Protein AF-A0A8J6E6X4-F1 (afdb_monomer)

Solvent-accessible surface area (backbone atoms only — not comparable to full-atom values): 11920 Å² total; per-residue (Å²): 136,85,94,72,90,89,77,86,76,96,78,85,83,86,85,78,83,81,78,80,66,61,72,64,56,54,56,57,48,60,69,52,58,79,74,66,80,78,88,64,62,72,67,55,53,54,50,50,54,49,52,54,49,51,52,52,49,52,51,52,49,51,38,58,76,68,47,60,61,40,44,66,55,46,42,28,43,69,36,62,88,43,68,92,69,44,41,66,65,59,55,53,55,53,49,50,52,50,53,51,50,50,53,49,48,59,50,48,61,71,73,37,97,46,49,95,90,44,89,59,76,89,68,83,87,72,86,74,87,50,69,67,74,52,53,49,58,50,56,52,46,54,53,34,61,77,64,23,45,54,74,69,39,43,60,62,36,58,78,44,94,49,68,68,41,54,55,52,48,53,52,52,52,50,50,55,51,48,51,55,50,51,53,52,49,53,55,51,52,58,53,60,75,73,106

Foldseek 3Di:
DDPDPPDDDDDDDDDDDDDDDPPVVVVVCVVCVVVDDDDDPPVVVVVVCVVVVVVLVVLLVLCVVLVLLDLVLLLLCLPVVCVPSRDCSVVCSVVVVVVVCVVCVVCCVVVDPADPSDGHDPDDPDPDDDVCVVVVCVVVVVVCNVVSDDPSSLVSCVVPPDPVSVVVVVVVVVVVVVVVVVVVVVVVVVVVVVD

Mean predicted aligned error: 14.53 Å

Secondary structure (DSSP, 8-state):
----SSSS-------------HHHHHHHHHHHTTS------HHHHHHHHHHHHHHHHHHHHHHHHTTTT-HHHHHHHH-TT-TTT--THHHHHHHHHHHHHHHHHHHHHHH-SS-SSSSS----------THHHHHHHHHHHHHHHHT--HHHHHHGGGS--HHHHHHHHHHHHHHHHHHHHHHHHHHHHHHHT-

Organism: NCBI:txid201153

Structure (mmCIF, N/CA/C/O backbone):
data_AF-A0A8J6E6X4-F1
#
_entry.id   AF-A0A8J6E6X4-F1
#
loop_
_atom_site.group_PDB
_atom_site.id
_atom_site.type_symbol
_atom_site.label_atom_id
_atom_site.label_alt_id
_atom_site.label_comp_id
_atom_site.label_asym_id
_atom_site.label_entity_id
_atom_site.label_seq_id
_atom_site.pdbx_PDB_ins_code
_atom_site.Cartn_x
_atom_site.Cartn_y
_atom_site.Cartn_z
_atom_site.occupancy
_atom_site.B_iso_or_equiv
_atom_site.auth_seq_id
_atom_site.auth_comp_id
_atom_site.auth_asym_id
_atom_site.auth_atom_id
_atom_site.pdbx_PDB_model_num
ATOM 1 N N . MET A 1 1 ? -58.763 -31.457 56.803 1.00 41.38 1 MET A N 1
ATOM 2 C CA . MET A 1 1 ? -57.350 -31.783 56.544 1.00 41.38 1 MET A CA 1
ATOM 3 C C . MET A 1 1 ? -56.611 -30.509 56.154 1.00 41.38 1 MET A C 1
ATOM 5 O O . MET A 1 1 ? -56.981 -29.882 55.178 1.00 41.38 1 MET A O 1
ATOM 9 N N . LEU A 1 2 ? -55.645 -30.125 56.996 1.00 39.00 2 LEU A N 1
ATOM 10 C CA . LEU A 1 2 ? -54.424 -29.358 56.697 1.00 39.00 2 LEU A CA 1
ATOM 11 C C . LEU A 1 2 ? -54.535 -27.952 56.078 1.00 39.00 2 LEU A C 1
ATOM 13 O O . LEU A 1 2 ? -54.249 -27.692 54.915 1.00 39.00 2 LEU A O 1
ATOM 17 N N . LYS A 1 3 ? -54.830 -27.022 56.987 1.00 35.12 3 LYS A N 1
ATOM 18 C CA . LYS A 1 3 ? -54.401 -25.622 57.009 1.00 35.12 3 LYS A CA 1
ATOM 19 C C . LYS A 1 3 ? -52.921 -25.578 57.441 1.00 35.12 3 LYS A C 1
ATOM 21 O O . LYS A 1 3 ? -52.676 -25.542 58.643 1.00 35.12 3 LYS A O 1
ATOM 26 N N . THR A 1 4 ? -51.948 -25.614 56.514 1.00 41.72 4 THR A N 1
ATOM 27 C CA . THR A 1 4 ? -50.514 -25.618 56.918 1.00 41.72 4 THR A CA 1
ATOM 28 C C . THR A 1 4 ? -49.458 -25.019 55.971 1.00 41.72 4 THR A C 1
ATOM 30 O O . THR A 1 4 ? -48.312 -24.934 56.387 1.00 41.72 4 THR A O 1
ATOM 33 N N . GLU A 1 5 ? -49.771 -24.497 54.781 1.00 44.88 5 GLU A N 1
ATOM 34 C CA . GLU A 1 5 ? -48.722 -23.984 53.855 1.00 44.88 5 GLU A CA 1
ATOM 35 C C . GLU A 1 5 ? -48.572 -22.441 53.842 1.00 44.88 5 GLU A C 1
ATOM 37 O O . GLU A 1 5 ? -47.868 -21.874 53.016 1.00 44.88 5 GLU A O 1
ATOM 42 N N . VAL A 1 6 ? -49.207 -21.721 54.781 1.00 42.19 6 VAL A N 1
ATOM 43 C CA . VAL A 1 6 ? -49.161 -20.237 54.855 1.00 42.19 6 VAL A CA 1
ATOM 44 C C . VAL A 1 6 ? -48.096 -19.700 55.831 1.00 42.19 6 VAL A C 1
ATOM 46 O O . VAL A 1 6 ? -47.966 -18.487 55.993 1.00 42.19 6 VAL A O 1
ATOM 49 N N . ARG A 1 7 ? -47.287 -20.527 56.513 1.00 33.88 7 ARG A N 1
ATOM 50 C CA . ARG A 1 7 ? -46.391 -19.966 57.546 1.00 33.88 7 ARG A CA 1
ATOM 51 C C . ARG A 1 7 ? -45.149 -20.777 57.899 1.00 33.88 7 ARG A C 1
ATOM 53 O O . ARG A 1 7 ? -45.073 -21.226 59.031 1.00 33.88 7 ARG A O 1
ATOM 60 N N . GLN A 1 8 ? -44.137 -20.831 57.028 1.00 31.39 8 GLN A N 1
ATOM 61 C CA . GLN A 1 8 ? -42.722 -20.835 57.449 1.00 31.39 8 GLN A CA 1
ATOM 62 C C . GLN A 1 8 ? -41.798 -20.368 56.295 1.00 31.39 8 GLN A C 1
ATOM 64 O O . GLN A 1 8 ? -41.715 -21.023 55.266 1.00 31.39 8 GLN A O 1
ATOM 69 N N . ARG A 1 9 ? -41.054 -19.272 56.536 1.00 34.53 9 ARG A N 1
ATOM 70 C CA . ARG A 1 9 ? -39.897 -18.726 55.777 1.00 34.53 9 ARG A CA 1
ATOM 71 C C . ARG A 1 9 ? -40.190 -17.979 54.463 1.00 34.53 9 ARG A C 1
ATOM 73 O O . ARG A 1 9 ? -39.848 -18.423 53.383 1.00 34.53 9 ARG A O 1
ATOM 80 N N . LYS A 1 10 ? -40.833 -16.811 54.466 1.00 33.72 10 LYS A N 1
ATOM 81 C CA . LYS A 1 10 ? -40.242 -15.483 54.765 1.00 33.72 10 LYS A CA 1
ATOM 82 C C . LYS A 1 10 ? -38.853 -15.481 55.437 1.00 33.72 10 LYS A C 1
ATOM 84 O O . LYS A 1 10 ? -38.816 -15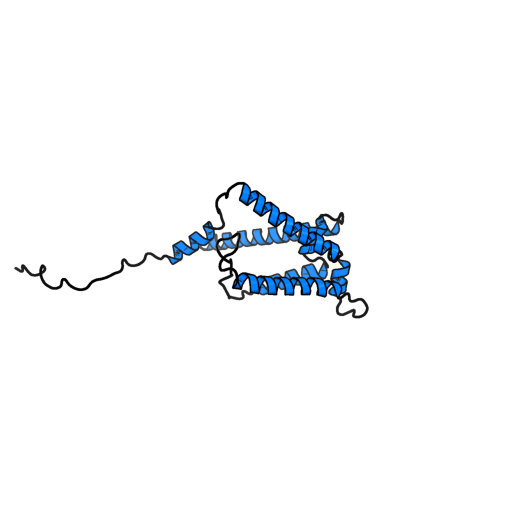.403 56.655 1.00 33.72 10 LYS A O 1
ATOM 89 N N . THR A 1 11 ? -37.772 -15.530 54.645 1.00 36.06 11 THR A N 1
ATOM 90 C CA . THR A 1 11 ? -36.526 -14.714 54.738 1.00 36.06 11 THR A CA 1
ATOM 91 C C . THR A 1 11 ? -35.452 -15.252 53.775 1.00 36.06 11 THR A C 1
ATOM 93 O O . THR A 1 11 ? -35.252 -16.455 53.712 1.00 36.06 11 THR A O 1
ATOM 96 N N . GLN A 1 12 ? -34.734 -14.336 53.108 1.00 30.75 12 GLN A N 1
ATOM 97 C CA . GLN A 1 12 ? -33.652 -14.506 52.107 1.00 30.75 12 GLN A CA 1
ATOM 98 C C . GLN A 1 12 ? -34.142 -14.538 50.642 1.00 30.75 12 GLN A C 1
ATOM 100 O O . GLN A 1 12 ? -34.509 -15.576 50.120 1.00 30.75 12 GLN A O 1
ATOM 105 N N . SER A 1 13 ? -34.445 -13.403 50.002 1.00 31.03 13 SER A N 1
ATOM 106 C CA . SER A 1 13 ? -33.554 -12.338 49.500 1.00 31.03 13 SER A CA 1
ATOM 107 C C . SER A 1 13 ? -32.814 -12.695 48.201 1.00 31.03 13 SER A C 1
ATOM 109 O O . SER A 1 13 ? -31.992 -13.601 48.199 1.00 31.03 13 SER A O 1
ATOM 111 N N . VAL A 1 14 ? -33.002 -11.829 47.197 1.00 32.81 14 VAL A N 1
ATOM 112 C CA . VAL A 1 14 ? -32.103 -11.560 46.057 1.00 32.81 14 VAL A CA 1
ATOM 113 C C . VAL A 1 14 ? -32.175 -12.524 44.862 1.00 32.81 14 VAL A C 1
ATOM 115 O O . VAL A 1 14 ? -31.723 -13.656 44.927 1.00 32.81 14 VAL A O 1
ATOM 118 N N . GLY A 1 15 ? -32.600 -11.970 43.720 1.00 28.75 15 GLY A N 1
ATOM 119 C CA . GLY A 1 15 ? -31.819 -12.097 42.487 1.00 28.75 15 GLY A CA 1
ATOM 120 C C . GLY A 1 15 ? -32.283 -13.096 41.427 1.00 28.75 15 GLY A C 1
ATOM 121 O O . GLY A 1 15 ? -32.526 -14.263 41.691 1.00 28.75 15 GLY A O 1
ATOM 122 N N . GLU A 1 16 ? -32.252 -12.600 40.189 1.00 34.16 16 GLU A N 1
ATOM 123 C CA . GLU A 1 16 ? -31.962 -13.348 38.958 1.00 34.16 16 GLU A CA 1
ATOM 124 C C . GLU A 1 16 ? -33.109 -14.034 38.198 1.00 34.16 16 GLU A C 1
ATOM 126 O O . GLU A 1 16 ? -33.281 -15.251 38.146 1.00 34.16 16 GLU A O 1
ATOM 131 N N . THR A 1 17 ? -33.810 -13.202 37.422 1.00 39.28 17 THR A N 1
ATOM 132 C CA . THR A 1 17 ? -34.327 -13.580 36.106 1.00 39.28 17 THR A CA 1
ATOM 133 C C . THR A 1 17 ? -33.192 -14.136 35.233 1.00 39.28 17 THR A C 1
ATOM 135 O O . THR A 1 17 ? -32.265 -13.435 34.832 1.00 39.28 17 THR A O 1
ATOM 138 N N . LYS A 1 18 ? -33.276 -15.436 34.942 1.00 30.09 18 LYS A N 1
ATOM 139 C CA . LYS A 1 18 ? -32.357 -16.205 34.092 1.00 30.09 18 LYS A CA 1
ATOM 140 C C . LYS A 1 18 ? -32.162 -15.519 32.720 1.00 30.09 18 LYS A C 1
ATOM 142 O O . LYS A 1 18 ? -33.154 -15.240 32.043 1.00 30.09 18 LYS A O 1
ATOM 147 N N . PRO A 1 19 ? -30.919 -15.243 32.284 1.00 35.31 19 PRO A N 1
ATOM 148 C CA . PRO A 1 19 ? -30.653 -14.322 31.184 1.00 35.31 19 PRO A CA 1
ATOM 149 C C . PRO A 1 19 ? -30.937 -14.958 29.820 1.00 35.31 19 PRO A C 1
ATOM 151 O O . PRO A 1 19 ? -30.306 -15.937 29.415 1.00 35.31 19 PRO A O 1
ATOM 154 N N . LEU A 1 20 ? -31.854 -14.350 29.067 1.00 44.28 20 LEU A N 1
ATOM 155 C CA . LEU A 1 20 ? -31.976 -14.549 27.626 1.00 44.28 20 LEU A CA 1
ATOM 156 C C . LEU A 1 20 ? -30.668 -14.104 26.948 1.00 44.28 20 LEU A C 1
ATOM 158 O O . LEU A 1 20 ? -30.340 -12.925 26.863 1.00 44.28 20 LEU A O 1
ATOM 162 N N . ASN A 1 21 ? -29.909 -15.112 26.530 1.00 43.34 21 ASN A N 1
ATOM 163 C CA . ASN A 1 21 ? -28.761 -15.152 25.625 1.00 43.34 21 ASN A CA 1
ATOM 164 C C . ASN A 1 21 ? -28.389 -13.840 24.882 1.00 43.34 21 ASN A C 1
ATOM 166 O O . ASN A 1 21 ? -28.645 -13.669 23.688 1.00 43.34 21 ASN A O 1
ATOM 170 N N . GLN A 1 22 ? -27.671 -12.953 25.576 1.00 47.66 22 GLN A N 1
ATOM 171 C CA . GLN A 1 22 ? -27.088 -11.715 25.036 1.00 47.66 22 GLN A CA 1
ATOM 172 C C . GLN A 1 22 ? -26.049 -11.938 23.916 1.00 47.66 22 GLN A C 1
ATOM 174 O O . GLN A 1 22 ? -25.791 -11.025 23.130 1.00 47.66 22 GLN A O 1
ATOM 179 N N . LYS A 1 23 ? -25.453 -13.137 23.800 1.00 39.53 23 LYS A N 1
ATOM 180 C CA . LYS A 1 23 ? -24.378 -13.410 22.822 1.00 39.53 23 LYS A CA 1
ATOM 181 C C . LYS A 1 23 ? -24.865 -13.425 21.370 1.00 39.53 23 LYS A C 1
ATOM 183 O O . LYS A 1 23 ? -24.086 -13.122 20.468 1.00 39.53 23 LYS A O 1
ATOM 188 N N . ASN A 1 24 ? -26.139 -13.742 21.139 1.00 40.31 24 ASN A N 1
ATOM 189 C CA . ASN A 1 24 ? -26.719 -13.747 19.793 1.00 40.31 24 ASN A CA 1
ATOM 190 C C . ASN A 1 24 ? -27.207 -12.352 19.369 1.00 40.31 24 ASN A C 1
ATOM 192 O O . ASN A 1 24 ? -27.092 -11.994 18.198 1.00 40.31 24 ASN A O 1
ATOM 196 N N . ALA A 1 25 ? -27.651 -11.526 20.322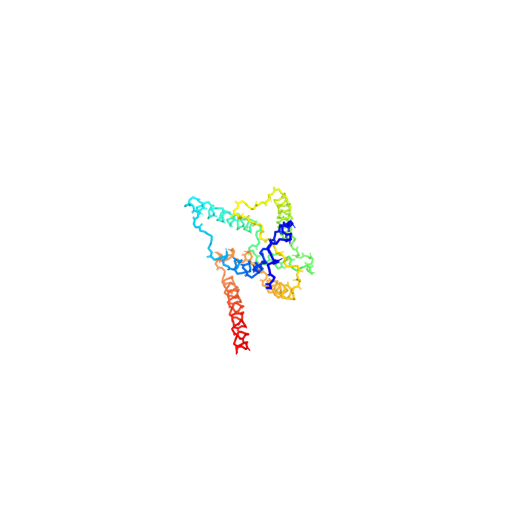 1.00 41.91 25 ALA A N 1
ATOM 197 C CA . ALA A 1 25 ? -27.985 -10.126 20.065 1.00 41.91 25 ALA A CA 1
ATOM 198 C C . ALA A 1 25 ? -26.734 -9.292 19.725 1.00 41.91 25 ALA A C 1
ATOM 200 O O . ALA A 1 25 ? -26.771 -8.467 18.814 1.00 41.91 25 ALA A O 1
ATOM 201 N N . SER A 1 26 ? -25.596 -9.545 20.388 1.00 43.59 26 SER A N 1
ATOM 202 C CA . SER A 1 26 ? -24.366 -8.775 20.147 1.00 43.59 26 SER A CA 1
ATOM 203 C C . SER A 1 26 ? -23.722 -9.060 18.784 1.00 43.59 26 SER A C 1
ATOM 205 O O . SER A 1 26 ? -23.128 -8.160 18.193 1.00 43.59 26 SER A O 1
ATOM 207 N N . LYS A 1 27 ? -23.842 -10.287 18.255 1.00 39.00 27 LYS A N 1
ATOM 208 C CA . LYS A 1 27 ? -23.306 -10.642 16.928 1.00 39.00 27 LYS A CA 1
ATOM 209 C C . LYS A 1 27 ? -24.107 -10.019 15.784 1.00 39.00 27 LYS A C 1
ATOM 211 O O . LYS A 1 27 ? -23.503 -9.495 14.852 1.00 39.00 27 LYS A O 1
ATOM 216 N N . ASN A 1 28 ? -25.436 -9.995 15.885 1.00 42.03 28 ASN A N 1
ATOM 217 C CA . ASN A 1 28 ? -26.281 -9.370 14.862 1.00 42.03 28 ASN A CA 1
ATOM 218 C C . ASN A 1 28 ? -26.250 -7.833 14.942 1.00 42.03 28 ASN A C 1
ATOM 220 O O . ASN A 1 28 ? -26.320 -7.171 13.911 1.00 42.03 28 ASN A O 1
ATOM 224 N N . ALA A 1 29 ? -26.039 -7.260 16.134 1.00 41.53 29 ALA A N 1
ATOM 225 C CA . ALA A 1 29 ? -25.810 -5.823 16.295 1.00 41.53 29 ALA A CA 1
ATOM 226 C C . ALA A 1 29 ? -24.489 -5.352 15.658 1.00 41.53 29 ALA A C 1
ATOM 228 O O . ALA A 1 29 ? -24.442 -4.257 15.108 1.00 41.53 29 ALA A O 1
ATOM 229 N N . SER A 1 30 ? -23.427 -6.170 15.679 1.00 38.09 30 SER A N 1
ATOM 230 C CA . SER A 1 30 ? -22.127 -5.777 15.110 1.00 38.09 30 SER A CA 1
ATOM 231 C C . SER A 1 30 ? -22.098 -5.804 13.576 1.00 38.09 30 SER A C 1
ATOM 233 O O . SER A 1 30 ? -21.345 -5.038 12.990 1.00 38.09 30 SER A O 1
ATOM 235 N N . SER A 1 31 ? -22.924 -6.640 12.931 1.00 34.91 31 SER A N 1
ATOM 236 C CA . SER A 1 31 ? -23.067 -6.676 11.463 1.00 34.91 31 SER A CA 1
ATOM 237 C C . SER A 1 31 ? -24.053 -5.633 10.921 1.00 34.91 31 SER A C 1
ATOM 239 O O . SER A 1 31 ? -23.991 -5.306 9.741 1.00 34.91 31 SER A O 1
ATOM 241 N N . ALA A 1 32 ? -24.959 -5.115 11.756 1.00 37.34 32 ALA A N 1
ATOM 242 C CA . ALA A 1 32 ? -25.885 -4.039 11.392 1.00 37.34 32 ALA A CA 1
ATOM 243 C C . ALA A 1 32 ? -25.342 -2.635 11.733 1.00 37.34 32 ALA A C 1
ATOM 245 O O . ALA A 1 32 ? -25.776 -1.650 11.143 1.00 37.34 32 ALA A O 1
ATOM 246 N N . ALA A 1 33 ? -24.371 -2.529 12.650 1.00 39.19 33 ALA A N 1
ATOM 247 C CA . ALA A 1 33 ? -23.747 -1.259 13.038 1.00 39.19 33 ALA A CA 1
ATOM 248 C C . ALA A 1 33 ? -22.739 -0.702 12.009 1.00 39.19 33 ALA A C 1
ATOM 250 O O . ALA A 1 33 ? -22.348 0.456 12.132 1.00 39.19 33 ALA A O 1
ATOM 251 N N . ASP A 1 34 ? -22.351 -1.493 11.002 1.00 38.75 34 ASP A N 1
ATOM 252 C CA . ASP A 1 34 ? -21.534 -1.052 9.854 1.00 38.75 34 ASP A CA 1
ATOM 253 C C . ASP A 1 34 ? -22.397 -0.478 8.706 1.00 38.75 34 ASP A C 1
ATOM 255 O O . ASP A 1 34 ? -21.886 0.067 7.735 1.00 38.75 34 ASP A O 1
ATOM 259 N N . ALA A 1 35 ? -23.731 -0.575 8.812 1.00 44.56 35 ALA A N 1
ATOM 260 C CA . ALA A 1 35 ? -24.651 -0.203 7.736 1.00 44.56 35 ALA A CA 1
ATOM 261 C C . ALA A 1 35 ? -25.303 1.182 7.879 1.00 44.56 35 ALA A C 1
ATOM 263 O O . ALA A 1 35 ? -25.946 1.618 6.932 1.00 44.56 35 ALA A O 1
ATOM 264 N N . GLN A 1 36 ? -25.175 1.887 9.009 1.00 50.50 36 GLN A N 1
ATOM 265 C CA . GLN A 1 36 ? -25.658 3.270 9.129 1.00 50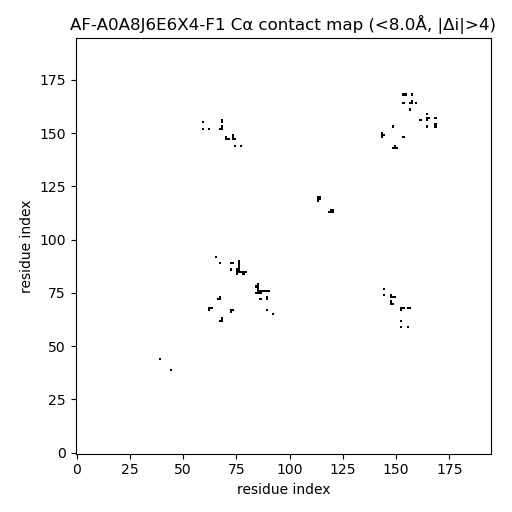.50 36 GLN A CA 1
ATOM 266 C C . GLN A 1 36 ? -25.176 3.902 10.443 1.00 50.50 36 GLN A C 1
ATOM 268 O O . GLN A 1 36 ? -25.741 3.621 11.501 1.00 50.50 36 GLN A O 1
ATOM 273 N N . LYS A 1 37 ? -24.202 4.823 10.408 1.00 35.97 37 LYS A N 1
ATOM 274 C CA . LYS A 1 37 ? -24.087 5.831 11.478 1.00 35.97 37 LYS A CA 1
ATOM 275 C C . LYS A 1 37 ? -24.587 7.180 10.941 1.00 35.97 37 LYS A C 1
ATOM 277 O O . LYS A 1 37 ? -24.079 7.643 9.924 1.00 35.97 37 LYS A O 1
ATOM 282 N N . PRO A 1 38 ? -25.620 7.769 11.575 1.00 45.78 38 PRO A N 1
ATOM 283 C CA . PRO A 1 38 ? -26.482 8.782 10.978 1.00 45.78 38 PRO A CA 1
ATOM 284 C C . PRO A 1 38 ? -25.765 10.114 10.771 1.00 45.78 38 PRO A C 1
ATOM 286 O O . PRO A 1 38 ? -24.946 10.521 11.595 1.00 45.78 38 PRO A O 1
ATOM 289 N N . SER A 1 39 ? -26.150 10.782 9.679 1.00 53.28 39 SER A N 1
ATOM 290 C CA . SER A 1 39 ? -25.819 12.157 9.295 1.00 53.28 39 SER A CA 1
ATOM 291 C C . SER A 1 39 ? -25.471 13.065 10.486 1.00 53.28 39 SER A C 1
ATOM 293 O O . SER A 1 39 ? -26.373 13.519 11.197 1.00 53.28 39 SER A O 1
ATOM 295 N N . PRO A 1 40 ? -24.189 13.401 10.701 1.00 61.88 40 PRO A N 1
ATOM 296 C CA . PRO A 1 40 ? -23.833 14.543 11.524 1.00 61.88 40 PRO A CA 1
ATOM 297 C C . PRO A 1 40 ? -24.087 15.852 10.757 1.00 61.88 40 PRO A C 1
ATOM 299 O O . PRO A 1 40 ? -24.186 15.853 9.533 1.00 61.88 40 PRO A O 1
ATOM 302 N N . SER A 1 41 ? -24.188 16.975 11.473 1.00 68.06 41 SER A N 1
ATOM 303 C CA . SER A 1 41 ? -24.329 18.321 10.894 1.00 68.06 41 SER A CA 1
ATOM 304 C C . SER A 1 41 ? -23.469 18.514 9.635 1.00 68.06 41 SER A C 1
ATOM 306 O O . SER A 1 41 ? -22.336 18.036 9.588 1.00 68.06 41 SER A O 1
ATOM 308 N N . MET A 1 42 ? -23.980 19.226 8.622 1.00 68.50 42 MET A N 1
ATOM 309 C CA . MET A 1 42 ? -23.271 19.524 7.358 1.00 68.50 42 MET A CA 1
ATOM 310 C C . MET A 1 42 ? -21.787 19.882 7.569 1.00 68.50 42 MET A C 1
ATOM 312 O O . MET A 1 42 ? -20.913 19.420 6.841 1.00 68.50 42 MET A O 1
ATOM 316 N N . PHE A 1 43 ? -21.495 20.618 8.644 1.00 73.56 43 PHE A N 1
ATOM 317 C CA . PHE A 1 43 ? -20.149 20.991 9.072 1.00 73.56 43 PHE A CA 1
ATOM 318 C C . PHE A 1 43 ? -19.193 19.803 9.304 1.00 73.56 43 PHE A C 1
ATOM 320 O O . PHE A 1 43 ? -18.032 19.857 8.907 1.00 73.56 43 PHE A O 1
ATOM 327 N N . LYS A 1 44 ? -19.658 18.697 9.898 1.00 74.19 44 LYS A N 1
ATOM 328 C CA . LYS A 1 44 ? -18.840 17.492 10.119 1.00 74.19 44 LYS A CA 1
ATOM 329 C C . LYS A 1 44 ? -18.530 16.743 8.825 1.00 74.19 44 LYS A C 1
ATOM 331 O O . LYS A 1 44 ? -17.435 16.201 8.719 1.00 74.19 44 LYS A O 1
ATOM 336 N N . HIS A 1 45 ? -19.439 16.737 7.849 1.00 74.88 45 HIS A N 1
ATOM 337 C CA . HIS A 1 45 ? -19.160 16.159 6.532 1.00 74.88 45 HIS A CA 1
ATOM 338 C C . HIS A 1 45 ? -18.101 16.977 5.799 1.00 74.88 45 HIS A C 1
ATOM 340 O O . HIS A 1 45 ? -17.102 16.419 5.359 1.00 74.88 45 HIS A O 1
ATOM 346 N N . VAL A 1 46 ? -18.266 18.303 5.751 1.00 82.19 46 VAL A N 1
ATOM 347 C CA . VAL A 1 46 ? -17.283 19.210 5.137 1.00 82.19 46 VAL A CA 1
ATOM 348 C C . VAL A 1 46 ? -15.908 19.046 5.789 1.00 82.19 46 VAL A C 1
ATOM 350 O O . VAL A 1 46 ? -14.909 18.904 5.091 1.00 82.19 46 VAL A O 1
ATOM 353 N N . MET A 1 47 ? -15.852 18.972 7.120 1.00 83.25 47 MET A N 1
ATOM 354 C CA . MET A 1 47 ? -14.603 18.749 7.848 1.00 83.25 47 MET A CA 1
ATOM 355 C C . MET A 1 47 ? -13.990 17.367 7.563 1.00 83.25 47 MET A C 1
ATOM 357 O O . MET A 1 47 ? -12.784 17.266 7.356 1.00 83.25 47 MET A O 1
ATOM 361 N N . TYR A 1 48 ? -14.795 16.302 7.522 1.00 83.38 48 TYR A N 1
ATOM 362 C CA . TYR A 1 48 ? -14.317 14.946 7.232 1.00 83.38 48 TYR A CA 1
ATOM 363 C C . TYR A 1 48 ? -13.766 14.818 5.806 1.00 83.38 48 TYR A C 1
ATOM 365 O O . TYR A 1 48 ? -12.657 14.313 5.609 1.00 83.38 48 TYR A O 1
ATOM 373 N N . TYR A 1 49 ? -14.503 15.322 4.814 1.00 85.94 49 TYR A N 1
ATOM 374 C CA . TYR A 1 49 ? -14.048 15.352 3.425 1.00 85.94 49 TYR A CA 1
ATOM 375 C C . TYR A 1 49 ? -12.814 16.245 3.258 1.00 85.94 49 TYR A C 1
ATOM 377 O O . TYR A 1 49 ? -11.881 15.862 2.560 1.00 85.94 49 TYR A O 1
ATOM 385 N N . GLY A 1 50 ? -12.744 17.379 3.962 1.00 89.12 50 GLY A N 1
ATOM 386 C CA . GLY A 1 50 ? -11.566 18.249 3.960 1.00 89.12 50 GLY A CA 1
ATOM 387 C C . GLY A 1 50 ? -10.310 17.556 4.496 1.00 89.12 50 GLY A C 1
ATOM 388 O O . GLY A 1 50 ? -9.266 17.588 3.849 1.00 89.12 50 GLY A O 1
ATOM 389 N N . ILE A 1 51 ? -10.410 16.875 5.643 1.00 88.81 51 ILE A N 1
ATOM 390 C CA . ILE A 1 51 ? -9.279 16.149 6.246 1.00 88.81 51 ILE A CA 1
ATOM 391 C C . ILE A 1 51 ? -8.833 14.981 5.358 1.00 88.81 51 ILE A C 1
ATOM 393 O O . ILE A 1 51 ? -7.636 14.801 5.147 1.00 88.81 51 ILE A O 1
ATOM 397 N N . THR A 1 52 ? -9.770 14.191 4.826 1.00 87.56 52 THR A N 1
ATOM 398 C CA . THR A 1 52 ? -9.441 13.040 3.963 1.00 87.56 52 THR A CA 1
ATOM 399 C C . THR A 1 52 ? -8.829 13.475 2.634 1.00 87.56 52 THR A C 1
ATOM 401 O O . THR A 1 52 ? -7.844 12.880 2.198 1.00 87.56 52 THR A O 1
ATOM 404 N N . PHE A 1 53 ? -9.334 14.556 2.036 1.00 91.31 53 PHE A N 1
ATOM 405 C CA . PHE A 1 53 ? -8.749 15.153 0.841 1.00 91.31 53 PHE A CA 1
ATOM 406 C C . PHE A 1 53 ? -7.331 15.668 1.104 1.00 91.31 53 PHE A C 1
ATOM 408 O O . PHE A 1 53 ? -6.410 15.337 0.362 1.00 91.31 53 PHE A O 1
ATOM 415 N N . PHE A 1 54 ? -7.129 16.425 2.186 1.00 94.06 54 PHE A N 1
ATOM 416 C CA . PHE A 1 54 ? -5.818 16.980 2.517 1.00 94.06 54 PHE A CA 1
ATOM 417 C C . PHE A 1 54 ? -4.795 15.890 2.862 1.00 94.06 54 PHE A C 1
ATOM 419 O O . PHE A 1 54 ? -3.646 15.965 2.433 1.00 94.06 54 PHE A O 1
ATOM 426 N N . ALA A 1 55 ? -5.214 14.839 3.572 1.00 89.69 55 ALA A N 1
ATOM 427 C CA . ALA A 1 55 ? -4.375 13.675 3.842 1.00 89.69 55 ALA A CA 1
ATOM 428 C C . ALA A 1 55 ? -3.982 12.942 2.548 1.00 89.69 55 ALA A C 1
ATOM 430 O O . ALA A 1 55 ? -2.812 12.609 2.366 1.00 89.69 55 ALA A O 1
ATOM 431 N N . GLY A 1 56 ? -4.933 12.738 1.630 1.00 89.81 56 GLY A N 1
ATOM 432 C CA . GLY A 1 56 ? -4.665 12.151 0.316 1.00 89.81 56 GLY A CA 1
ATOM 433 C C . GLY A 1 56 ? -3.720 13.007 -0.529 1.00 89.81 56 GLY A C 1
ATOM 434 O O . GLY A 1 56 ? -2.787 12.481 -1.132 1.00 89.81 56 GLY A O 1
ATOM 435 N N . PHE A 1 57 ? -3.906 14.328 -0.518 1.00 92.75 57 PHE A N 1
ATOM 436 C CA . PHE A 1 57 ? -3.034 15.275 -1.209 1.00 92.75 57 PHE A CA 1
ATOM 437 C C . PHE A 1 57 ? -1.608 15.251 -0.650 1.00 92.75 57 PHE A C 1
ATOM 439 O O . PHE A 1 57 ? -0.664 15.094 -1.416 1.00 92.75 57 PHE A O 1
ATOM 446 N N . LEU A 1 58 ? -1.441 15.337 0.674 1.00 92.56 58 LEU A N 1
ATOM 447 C CA . LEU A 1 58 ? -0.134 15.235 1.335 1.00 92.56 58 LEU A CA 1
ATOM 448 C C . LEU A 1 58 ? 0.567 13.911 1.021 1.00 92.56 58 LEU A C 1
ATOM 450 O O . LEU A 1 58 ? 1.769 13.895 0.763 1.00 92.56 58 LEU A O 1
ATOM 454 N N . PHE A 1 59 ? -0.182 12.808 1.014 1.00 89.31 59 PHE A N 1
ATOM 455 C CA . PHE A 1 59 ? 0.343 11.494 0.662 1.00 89.31 59 PHE A CA 1
ATOM 456 C C . PHE A 1 59 ? 0.820 11.446 -0.795 1.00 89.31 59 PHE A C 1
ATOM 458 O O . PHE A 1 59 ? 1.963 11.069 -1.053 1.00 89.31 59 PHE A O 1
ATOM 465 N N . ALA A 1 60 ? -0.010 11.885 -1.744 1.00 88.88 60 ALA A N 1
ATOM 466 C CA . ALA A 1 60 ? 0.352 11.939 -3.159 1.00 88.88 60 ALA A CA 1
ATOM 467 C C . ALA A 1 60 ? 1.541 12.879 -3.412 1.00 88.88 60 ALA A C 1
ATOM 469 O O . ALA A 1 60 ? 2.454 12.537 -4.162 1.00 88.88 60 ALA A O 1
ATOM 470 N N . PHE A 1 61 ? 1.572 14.029 -2.739 1.00 91.06 61 PHE A N 1
ATOM 471 C CA . PHE A 1 61 ? 2.667 14.990 -2.809 1.00 91.06 61 PHE A CA 1
ATOM 472 C C . PHE A 1 61 ? 3.981 14.396 -2.282 1.00 91.06 61 PHE A C 1
ATOM 474 O O . PHE A 1 61 ? 5.011 14.503 -2.944 1.00 91.06 61 PHE A O 1
ATOM 481 N N . GLY A 1 62 ? 3.953 13.688 -1.149 1.00 89.44 62 GLY A N 1
ATOM 482 C CA . GLY A 1 62 ? 5.121 12.974 -0.622 1.00 89.44 62 GLY A CA 1
ATOM 483 C C . GLY A 1 62 ? 5.623 11.865 -1.556 1.00 89.44 62 GLY A C 1
ATOM 484 O O . GLY A 1 62 ? 6.832 11.704 -1.743 1.00 89.44 62 GLY A O 1
ATOM 485 N N . LEU A 1 63 ? 4.714 11.131 -2.205 1.00 88.12 63 LEU A N 1
ATOM 486 C CA . LEU A 1 63 ? 5.070 10.126 -3.215 1.00 88.12 63 LEU A CA 1
ATOM 487 C C . LEU A 1 63 ? 5.679 10.746 -4.481 1.00 88.12 63 LEU A C 1
ATOM 489 O O . LEU A 1 63 ? 6.623 10.186 -5.041 1.00 88.12 63 LEU A O 1
ATOM 493 N N . ALA A 1 64 ? 5.180 11.908 -4.909 1.00 86.50 64 ALA A N 1
ATOM 494 C CA . ALA A 1 64 ? 5.734 12.649 -6.036 1.00 86.50 64 ALA A CA 1
ATOM 495 C C . ALA A 1 64 ? 7.140 13.186 -5.720 1.00 86.50 64 ALA A C 1
ATOM 497 O O . ALA A 1 64 ? 8.060 12.988 -6.512 1.00 86.50 64 ALA A O 1
ATOM 498 N N . LEU A 1 65 ? 7.336 13.786 -4.539 1.00 87.56 65 LEU A N 1
ATOM 499 C CA . LEU A 1 65 ? 8.640 14.293 -4.094 1.00 87.56 65 LEU A CA 1
ATOM 500 C C . LEU A 1 65 ? 9.687 13.184 -3.933 1.00 87.56 65 LEU A C 1
ATOM 502 O O . LEU A 1 65 ? 10.852 13.379 -4.267 1.00 87.56 65 LEU A O 1
ATOM 506 N N . SER A 1 66 ? 9.279 12.013 -3.444 1.00 84.19 66 SER A N 1
ATOM 507 C CA . SER A 1 66 ? 10.169 10.853 -3.301 1.00 84.19 66 SER A CA 1
ATOM 508 C C . SER A 1 66 ? 10.456 10.122 -4.616 1.00 84.19 66 SER A C 1
ATOM 510 O O . SER A 1 66 ? 11.283 9.210 -4.633 1.00 84.19 66 SER A O 1
ATOM 512 N N . ASN A 1 67 ? 9.801 10.503 -5.720 1.00 84.81 67 ASN A N 1
ATOM 513 C CA . ASN A 1 67 ? 9.931 9.863 -7.032 1.00 84.81 67 ASN A CA 1
ATOM 514 C C . ASN A 1 67 ? 9.600 8.350 -7.012 1.00 84.81 67 ASN A C 1
ATOM 516 O O . ASN A 1 67 ? 10.058 7.579 -7.859 1.00 84.81 67 ASN A O 1
ATOM 520 N N . MET A 1 68 ? 8.780 7.918 -6.042 1.00 82.44 68 MET A N 1
ATOM 521 C CA . MET A 1 68 ? 8.278 6.540 -5.915 1.00 82.44 68 MET A CA 1
ATOM 522 C C . MET A 1 68 ? 7.274 6.163 -7.007 1.00 82.44 68 MET A C 1
ATOM 524 O O . MET A 1 68 ? 6.943 4.992 -7.184 1.00 82.44 68 MET A O 1
ATOM 528 N N . THR A 1 69 ? 6.784 7.155 -7.741 1.00 81.62 69 THR A N 1
ATOM 529 C CA . THR A 1 69 ? 5.937 6.999 -8.922 1.00 81.62 69 THR A CA 1
ATOM 530 C C . THR A 1 69 ? 6.673 6.322 -10.081 1.00 81.62 69 THR A C 1
ATOM 532 O O . THR A 1 69 ? 6.035 5.757 -10.965 1.00 81.62 69 THR A O 1
ATOM 535 N N . ASN A 1 70 ? 8.009 6.298 -10.095 1.00 83.94 70 ASN A N 1
ATOM 536 C CA . ASN A 1 70 ? 8.755 5.639 -11.161 1.00 83.94 70 ASN A CA 1
ATOM 537 C C . ASN A 1 70 ? 8.959 4.134 -10.870 1.00 83.94 70 ASN A C 1
ATOM 539 O O . ASN A 1 70 ? 9.690 3.794 -9.935 1.00 83.94 70 ASN A O 1
ATOM 543 N N . PRO A 1 71 ? 8.416 3.212 -11.691 1.00 82.81 71 PRO A N 1
ATOM 544 C CA . PRO A 1 71 ? 8.566 1.771 -11.463 1.00 82.81 71 PRO A CA 1
ATOM 545 C C . PRO A 1 71 ? 10.029 1.303 -11.521 1.00 82.81 71 PRO A C 1
ATOM 547 O O . PRO A 1 71 ? 10.407 0.349 -10.845 1.00 82.81 71 PRO A O 1
ATOM 550 N N . ASN A 1 72 ? 10.896 2.011 -12.256 1.00 84.25 72 ASN A N 1
ATOM 551 C CA . ASN A 1 72 ? 12.318 1.670 -12.323 1.00 84.25 72 ASN A CA 1
ATOM 552 C C . ASN A 1 72 ? 13.017 1.839 -10.967 1.00 84.25 72 ASN A C 1
ATOM 554 O O . ASN A 1 72 ? 13.913 1.065 -10.647 1.00 84.25 72 ASN A O 1
ATOM 558 N N . LYS A 1 73 ? 12.610 2.821 -10.150 1.00 81.50 73 LYS A N 1
ATOM 559 C CA . LYS A 1 73 ? 13.160 3.011 -8.797 1.00 81.50 73 LYS A CA 1
ATOM 560 C C . LYS A 1 73 ? 12.817 1.831 -7.892 1.00 81.50 73 LYS A C 1
ATOM 562 O O . LYS A 1 73 ? 13.668 1.366 -7.142 1.00 81.50 73 LYS A O 1
ATOM 567 N N . VAL A 1 74 ? 11.593 1.319 -8.010 1.00 82.56 74 VAL A N 1
ATOM 568 C CA . VAL A 1 74 ? 11.122 0.160 -7.243 1.00 82.56 74 VAL A CA 1
ATOM 569 C C . VAL A 1 74 ? 11.890 -1.097 -7.650 1.00 82.56 74 VAL A C 1
ATOM 571 O O . VAL A 1 74 ? 12.420 -1.790 -6.788 1.00 82.56 74 VAL A O 1
ATOM 574 N N . LEU A 1 75 ? 12.039 -1.352 -8.952 1.00 83.38 75 LEU A N 1
ATOM 575 C CA . LEU A 1 75 ? 12.800 -2.503 -9.451 1.00 83.38 75 LEU A CA 1
ATOM 576 C C . LEU A 1 75 ? 14.273 -2.456 -9.026 1.00 83.38 75 LEU A C 1
ATOM 578 O O . LEU A 1 75 ? 14.809 -3.465 -8.580 1.00 83.38 75 LEU A O 1
ATOM 582 N N . ARG A 1 76 ? 14.912 -1.281 -9.085 1.00 82.88 76 ARG A N 1
ATOM 583 C CA . ARG A 1 76 ? 16.304 -1.100 -8.637 1.00 82.88 76 ARG A CA 1
ATOM 584 C C . ARG A 1 76 ? 16.485 -1.283 -7.134 1.00 82.88 76 ARG A C 1
ATOM 586 O O . ARG A 1 76 ? 17.560 -1.687 -6.712 1.00 82.88 76 ARG A O 1
ATOM 593 N N . PHE A 1 77 ? 15.458 -1.014 -6.333 1.00 81.69 77 PHE A N 1
ATOM 594 C CA . PHE A 1 77 ? 15.472 -1.342 -4.909 1.00 81.69 77 PHE A CA 1
ATOM 595 C C . PHE A 1 77 ? 15.292 -2.848 -4.658 1.00 81.69 77 PHE A C 1
ATOM 597 O O . PHE A 1 77 ? 15.921 -3.394 -3.755 1.00 81.69 77 PHE A O 1
ATOM 604 N N . LEU A 1 78 ? 14.457 -3.536 -5.446 1.00 80.06 78 LEU A N 1
ATOM 605 C CA . LEU A 1 78 ? 14.243 -4.986 -5.316 1.00 80.06 78 LEU A CA 1
ATOM 606 C C . LEU A 1 78 ? 15.430 -5.807 -5.843 1.00 80.06 78 LEU A C 1
ATOM 608 O O . LEU A 1 78 ? 15.649 -6.921 -5.371 1.00 80.06 78 LEU A O 1
ATOM 612 N N . ALA A 1 79 ? 16.213 -5.260 -6.775 1.00 81.75 79 ALA A N 1
ATOM 613 C CA . ALA A 1 79 ? 17.417 -5.872 -7.332 1.00 81.75 79 ALA A CA 1
ATOM 614 C C . ALA A 1 79 ? 18.605 -5.843 -6.346 1.00 81.75 79 ALA A C 1
ATOM 616 O O . ALA A 1 79 ? 19.699 -5.403 -6.679 1.00 81.75 79 ALA A O 1
ATOM 617 N N . VAL A 1 80 ? 18.399 -6.323 -5.115 1.00 77.06 80 VAL A N 1
ATOM 618 C CA . VAL A 1 80 ? 19.434 -6.412 -4.065 1.00 77.06 80 VAL A CA 1
ATOM 619 C C . VAL A 1 80 ? 20.594 -7.323 -4.495 1.00 77.06 80 VAL A C 1
ATOM 621 O O . VAL A 1 80 ? 21.721 -7.146 -4.040 1.00 77.06 80 VAL A O 1
ATOM 624 N N . ALA A 1 81 ? 20.331 -8.272 -5.400 1.00 73.44 81 ALA A N 1
ATOM 625 C CA . ALA A 1 81 ? 21.357 -9.114 -6.013 1.00 73.44 81 ALA A CA 1
ATOM 626 C C . ALA A 1 81 ? 22.355 -8.307 -6.871 1.00 73.44 81 ALA A C 1
ATOM 628 O O . ALA A 1 81 ? 23.525 -8.673 -6.953 1.00 73.44 81 ALA A O 1
ATOM 629 N N . ASP A 1 82 ? 21.922 -7.179 -7.445 1.00 76.00 82 ASP A N 1
ATOM 630 C CA . ASP A 1 82 ? 22.743 -6.290 -8.266 1.00 76.00 82 ASP A CA 1
ATOM 631 C C . ASP A 1 82 ? 23.301 -5.137 -7.419 1.00 76.00 82 ASP A C 1
ATOM 633 O O . ASP A 1 82 ? 22.914 -3.974 -7.568 1.00 76.00 82 ASP A O 1
ATOM 637 N N . TRP A 1 83 ? 24.252 -5.450 -6.531 1.00 69.75 83 TRP A N 1
ATOM 638 C CA . TRP A 1 83 ? 24.838 -4.492 -5.577 1.00 69.75 83 TRP A CA 1
ATOM 639 C C . TRP A 1 83 ? 25.349 -3.190 -6.227 1.00 69.75 83 TRP A C 1
ATOM 641 O O . TRP A 1 83 ? 25.284 -2.125 -5.621 1.00 69.75 83 TRP A O 1
ATOM 651 N N . LEU A 1 84 ? 25.815 -3.247 -7.482 1.00 73.00 84 LEU A N 1
ATOM 652 C CA . LEU A 1 84 ? 26.370 -2.095 -8.206 1.00 73.00 84 LEU A CA 1
ATOM 653 C C . LEU A 1 84 ? 25.307 -1.091 -8.702 1.00 73.00 84 LEU A C 1
ATOM 655 O O . LEU A 1 84 ? 25.618 0.081 -8.895 1.00 73.00 84 LEU A O 1
ATOM 659 N N . ASN A 1 85 ? 24.061 -1.526 -8.915 1.00 76.56 85 ASN A N 1
ATOM 660 C CA . ASN A 1 85 ? 22.971 -0.690 -9.444 1.00 76.56 85 ASN A CA 1
ATOM 661 C C . ASN A 1 85 ? 21.829 -0.458 -8.443 1.00 76.56 85 ASN A C 1
ATOM 663 O O . ASN A 1 85 ? 20.854 0.233 -8.783 1.00 76.56 85 ASN A O 1
ATOM 667 N N . TRP A 1 86 ? 21.963 -1.019 -7.241 1.00 81.81 86 TRP A N 1
ATOM 668 C CA . TRP A 1 86 ? 20.974 -0.972 -6.177 1.00 81.81 86 TRP A CA 1
ATOM 669 C C . TRP A 1 86 ? 20.763 0.451 -5.648 1.00 81.81 86 TRP A C 1
ATOM 671 O O . TRP A 1 86 ? 21.712 1.189 -5.387 1.00 81.81 86 TRP A O 1
ATOM 681 N N . ASP A 1 87 ? 19.498 0.845 -5.501 1.00 81.94 87 ASP A N 1
ATOM 682 C CA . ASP A 1 87 ? 19.111 2.188 -5.060 1.00 81.94 87 ASP A CA 1
ATOM 683 C C . ASP A 1 87 ? 18.406 2.132 -3.686 1.00 81.94 87 ASP A C 1
ATOM 685 O O . ASP A 1 87 ? 17.243 1.722 -3.614 1.00 81.94 87 ASP A O 1
ATOM 689 N N . PRO A 1 88 ? 19.060 2.562 -2.586 1.00 82.81 88 PRO A N 1
ATOM 690 C CA . PRO A 1 88 ? 18.501 2.485 -1.233 1.00 82.81 88 PRO A CA 1
ATOM 691 C C . PRO A 1 88 ? 17.443 3.557 -0.926 1.00 82.81 88 PRO A C 1
ATOM 693 O O . PRO A 1 88 ? 16.834 3.527 0.148 1.00 82.81 88 PRO A O 1
ATOM 696 N N . SER A 1 89 ? 17.199 4.512 -1.832 1.00 82.88 89 SER A N 1
ATOM 697 C CA . SER A 1 89 ? 16.288 5.641 -1.580 1.00 82.88 89 SER A CA 1
ATOM 698 C C . SER A 1 89 ? 14.862 5.201 -1.229 1.00 82.88 89 SER A C 1
ATOM 700 O O . SER A 1 89 ? 14.223 5.809 -0.368 1.00 82.88 89 SER A O 1
ATOM 702 N N . LEU A 1 90 ? 14.383 4.096 -1.814 1.00 81.81 90 LEU A N 1
ATOM 703 C CA . LEU A 1 90 ? 13.058 3.545 -1.519 1.00 81.81 90 LEU A CA 1
ATOM 704 C C . LEU A 1 90 ? 12.942 3.066 -0.065 1.00 81.81 90 LEU A C 1
ATOM 706 O O . LEU A 1 90 ? 11.926 3.302 0.593 1.00 81.81 90 LEU A O 1
ATOM 710 N N . GLY A 1 91 ? 13.998 2.422 0.439 1.00 83.44 91 GLY A N 1
ATOM 711 C CA . GLY A 1 91 ? 14.069 1.914 1.805 1.00 83.44 91 GLY A CA 1
ATOM 712 C C . GLY A 1 91 ? 14.041 3.035 2.840 1.00 83.44 91 GLY A C 1
ATOM 713 O O . GLY A 1 91 ? 13.384 2.895 3.867 1.00 83.44 91 GLY A O 1
ATOM 714 N N . PHE A 1 92 ? 14.670 4.175 2.549 1.00 86.06 92 PHE A N 1
ATOM 715 C CA . PHE A 1 92 ? 14.630 5.347 3.427 1.00 86.06 92 PHE A CA 1
ATOM 716 C C . PHE A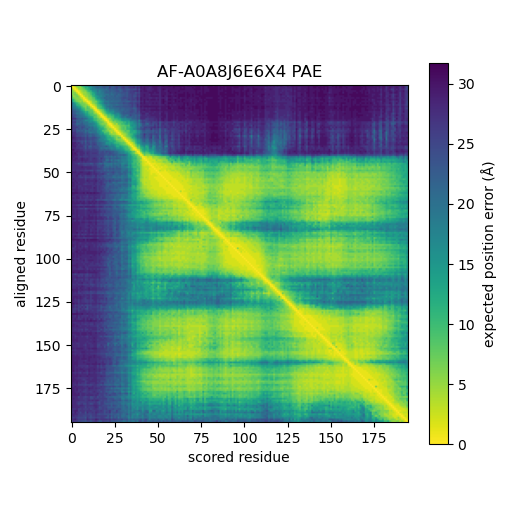 1 92 ? 13.213 5.921 3.561 1.00 86.06 92 PHE A C 1
ATOM 718 O O . PHE A 1 92 ? 12.754 6.193 4.668 1.00 86.06 92 PHE A O 1
ATOM 725 N N . VAL A 1 93 ? 12.486 6.049 2.449 1.00 86.38 93 VAL A N 1
ATOM 726 C CA . VAL A 1 93 ? 11.121 6.599 2.443 1.00 86.38 93 VAL A CA 1
ATOM 727 C C . VAL A 1 93 ? 10.128 5.627 3.088 1.00 86.38 93 VAL A C 1
ATOM 729 O O . VAL A 1 93 ? 9.348 6.031 3.951 1.00 86.38 93 VAL A O 1
ATOM 732 N N . MET A 1 94 ? 10.185 4.338 2.728 1.00 85.88 94 MET A N 1
ATOM 733 C CA . MET A 1 94 ? 9.347 3.297 3.341 1.00 85.88 94 MET A CA 1
ATOM 734 C C . MET A 1 94 ? 9.648 3.141 4.834 1.00 85.88 94 MET A C 1
ATOM 736 O O . MET A 1 94 ? 8.731 3.143 5.652 1.00 85.88 94 MET A O 1
ATOM 740 N N . GLY A 1 95 ? 10.928 3.039 5.197 1.00 88.25 95 GLY A N 1
ATOM 741 C CA . GLY A 1 95 ? 11.377 2.884 6.578 1.00 88.25 95 GLY A CA 1
ATOM 742 C C . GLY A 1 95 ? 11.034 4.097 7.437 1.00 88.25 95 GLY A C 1
ATOM 743 O O . GLY A 1 95 ? 10.477 3.936 8.520 1.00 88.25 95 GLY A O 1
ATOM 744 N N . GLY A 1 96 ? 11.275 5.310 6.935 1.00 89.56 96 GLY A N 1
ATOM 745 C CA . GLY A 1 96 ? 10.908 6.550 7.617 1.00 89.56 96 GLY A CA 1
ATOM 746 C C . GLY A 1 96 ? 9.402 6.653 7.857 1.00 89.56 96 GLY A C 1
ATOM 747 O O . GLY A 1 96 ? 8.978 6.923 8.981 1.00 89.56 96 GLY A 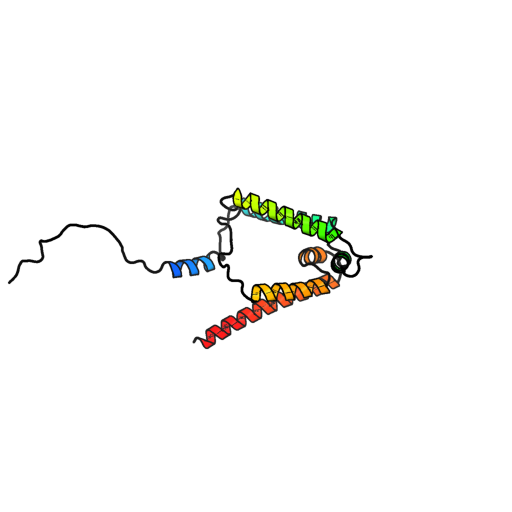O 1
ATOM 748 N N . GLY A 1 97 ? 8.586 6.354 6.840 1.00 88.00 97 GLY A N 1
ATOM 749 C CA . GLY A 1 97 ? 7.128 6.330 6.966 1.00 88.00 97 GLY A CA 1
ATOM 750 C C . GLY A 1 97 ? 6.631 5.276 7.960 1.00 88.00 97 GLY A C 1
ATOM 751 O O . GLY A 1 97 ? 5.754 5.566 8.777 1.00 88.00 97 GLY A O 1
ATOM 752 N N . LEU A 1 98 ? 7.218 4.076 7.941 1.00 91.00 98 LEU A N 1
ATOM 753 C CA . LEU A 1 98 ? 6.866 2.986 8.852 1.00 91.00 98 LEU A CA 1
ATOM 754 C C . LEU A 1 98 ? 7.221 3.323 10.302 1.00 91.00 98 LEU A C 1
ATOM 756 O O . LEU A 1 98 ? 6.375 3.176 11.180 1.00 91.00 98 LEU A O 1
ATOM 760 N N . ILE A 1 99 ? 8.440 3.809 10.554 1.00 93.00 99 ILE A N 1
ATOM 761 C CA . ILE A 1 99 ? 8.902 4.200 11.893 1.00 93.00 99 ILE A CA 1
ATOM 762 C C . ILE A 1 99 ? 8.054 5.356 12.421 1.00 93.00 99 ILE A C 1
ATOM 764 O O . ILE A 1 99 ? 7.570 5.294 13.551 1.00 93.00 99 ILE A O 1
ATOM 768 N N . PHE A 1 100 ? 7.815 6.379 11.597 1.00 92.75 100 PHE A N 1
ATOM 769 C CA . PHE A 1 100 ? 6.975 7.512 11.969 1.00 92.75 100 PHE A CA 1
ATOM 770 C C . PHE A 1 100 ? 5.556 7.063 12.325 1.00 92.75 100 PHE A C 1
ATOM 772 O O . PHE A 1 100 ? 5.056 7.397 13.396 1.00 92.75 100 PHE A O 1
ATOM 779 N N . THR A 1 101 ? 4.929 6.251 11.468 1.00 88.62 101 THR A N 1
ATOM 780 C CA . THR A 1 101 ? 3.571 5.740 11.697 1.00 88.62 101 THR A CA 1
ATOM 781 C C . THR A 1 101 ? 3.517 4.850 12.931 1.00 88.62 101 THR A C 1
ATOM 783 O O . THR A 1 101 ? 2.580 4.955 13.717 1.00 88.62 101 THR A O 1
ATOM 786 N N . PHE A 1 102 ? 4.525 4.004 13.143 1.00 90.62 102 PHE A N 1
ATOM 787 C CA . PHE A 1 102 ? 4.613 3.147 14.317 1.00 90.62 102 PHE A CA 1
ATOM 788 C C . PHE A 1 102 ? 4.697 3.975 15.601 1.00 90.62 102 PHE A C 1
ATOM 790 O O . PHE A 1 102 ? 3.883 3.782 16.501 1.00 90.62 102 PHE A O 1
ATOM 797 N N . ILE A 1 103 ? 5.619 4.938 15.678 1.00 91.62 103 ILE A N 1
ATOM 798 C CA . ILE A 1 103 ? 5.768 5.817 16.845 1.00 91.62 103 ILE A CA 1
ATOM 799 C C . ILE A 1 103 ? 4.488 6.628 17.067 1.00 91.62 103 ILE A C 1
ATOM 801 O O . ILE A 1 103 ? 3.954 6.639 18.177 1.00 91.62 103 ILE A O 1
ATOM 805 N N . ALA A 1 104 ? 3.957 7.250 16.012 1.00 88.62 104 ALA A N 1
ATOM 806 C CA . ALA A 1 104 ? 2.731 8.034 16.078 1.00 88.62 104 ALA A CA 1
ATOM 807 C C . ALA A 1 104 ? 1.562 7.186 16.586 1.00 88.62 104 ALA A C 1
ATOM 809 O O . ALA A 1 104 ? 0.891 7.588 17.529 1.00 88.62 104 ALA A O 1
ATOM 810 N N . PHE A 1 105 ? 1.352 5.987 16.038 1.00 86.06 105 PHE A N 1
ATOM 811 C CA . PHE A 1 105 ? 0.295 5.075 16.471 1.00 86.06 105 PHE A CA 1
ATOM 812 C C . PHE A 1 105 ? 0.468 4.646 17.932 1.00 86.06 105 PHE A C 1
ATOM 814 O O . PHE A 1 105 ? -0.487 4.687 18.705 1.00 86.06 105 PHE A O 1
ATOM 821 N N . GLN A 1 106 ? 1.686 4.287 18.340 1.00 86.25 106 GLN A N 1
ATOM 822 C CA . GLN A 1 106 ? 1.992 3.859 19.706 1.00 86.25 106 GLN A CA 1
ATOM 823 C C . GLN A 1 106 ? 1.768 4.974 20.737 1.00 86.25 106 GLN A C 1
ATOM 825 O O . GLN A 1 106 ? 1.291 4.690 21.838 1.00 86.25 106 GLN A O 1
ATOM 830 N N . ILE A 1 107 ? 2.097 6.225 20.401 1.00 87.19 107 ILE A N 1
ATOM 831 C CA . ILE A 1 107 ? 1.830 7.392 21.252 1.00 87.19 107 ILE A CA 1
ATOM 832 C C . ILE A 1 107 ? 0.332 7.699 21.255 1.00 87.19 107 ILE A C 1
ATOM 834 O O . ILE A 1 107 ? -0.264 7.861 22.317 1.00 87.19 107 ILE A O 1
ATOM 838 N N . LEU A 1 108 ? -0.292 7.732 20.079 1.00 83.50 108 LEU A N 1
ATOM 839 C CA . LEU A 1 108 ? -1.680 8.136 19.892 1.00 83.50 108 LEU A CA 1
ATOM 840 C C . LEU A 1 108 ? -2.653 7.177 20.584 1.00 83.50 108 LEU A C 1
ATOM 842 O O . LEU A 1 108 ? -3.552 7.629 21.283 1.00 83.50 108 LEU A O 1
ATOM 846 N N . VAL A 1 109 ? -2.448 5.865 20.455 1.00 79.62 109 VAL A N 1
ATOM 847 C CA . VAL A 1 109 ? -3.275 4.841 21.119 1.00 79.62 109 VAL A CA 1
ATOM 848 C C . VAL A 1 109 ? -3.077 4.843 22.637 1.00 79.62 109 VAL A C 1
ATOM 850 O O . VAL A 1 109 ? -4.013 4.546 23.372 1.00 79.62 109 VAL A O 1
ATOM 853 N N . ARG A 1 110 ? -1.884 5.206 23.130 1.00 77.12 110 ARG A N 1
ATOM 854 C CA . ARG A 1 110 ? -1.640 5.367 24.575 1.00 77.12 110 ARG A CA 1
ATOM 855 C C . ARG A 1 110 ? -2.258 6.649 25.133 1.00 77.12 110 ARG A C 1
ATOM 857 O O . ARG A 1 110 ? -2.768 6.635 26.249 1.00 77.12 110 ARG A O 1
ATOM 864 N N . ALA A 1 111 ? -2.203 7.745 24.380 1.00 75.19 111 ALA A N 1
ATOM 865 C CA . ALA A 1 111 ? -2.680 9.056 24.812 1.00 75.19 111 ALA A CA 1
ATOM 866 C C . ALA A 1 111 ? -4.205 9.208 24.678 1.00 75.19 111 ALA A C 1
ATOM 868 O O . ALA A 1 111 ? -4.850 9.835 25.519 1.00 75.19 111 ALA A O 1
ATOM 869 N N . LEU A 1 112 ? -4.805 8.630 23.635 1.00 69.94 112 LEU A N 1
ATOM 870 C CA . LEU A 1 112 ? -6.235 8.727 23.364 1.00 69.94 112 LEU A CA 1
ATOM 871 C C . LEU A 1 112 ? -6.964 7.469 23.830 1.00 69.94 112 LEU A C 1
ATOM 873 O O . LEU A 1 112 ? -6.756 6.380 23.312 1.00 69.94 112 LEU A O 1
ATOM 877 N N . LYS A 1 113 ? -7.923 7.639 24.746 1.00 64.50 113 LYS A N 1
ATOM 878 C CA . LYS A 1 113 ? -8.848 6.563 25.153 1.00 64.50 113 LYS A CA 1
ATOM 879 C C . LYS A 1 113 ? -9.891 6.225 24.072 1.00 64.50 113 LYS A C 1
ATOM 881 O O . LYS A 1 113 ? -10.502 5.163 24.128 1.00 64.50 113 LYS A O 1
ATOM 886 N N . LYS A 1 114 ? -10.111 7.126 23.103 1.00 62.06 114 LYS A N 1
ATOM 887 C CA . LYS A 1 114 ? -11.043 6.972 21.972 1.00 62.06 114 LYS A CA 1
ATOM 888 C C . LYS A 1 114 ? -10.536 7.717 20.724 1.00 62.06 114 LYS A C 1
ATOM 890 O O . LYS A 1 114 ? -9.882 8.749 20.892 1.00 62.06 114 LYS A O 1
ATOM 895 N N . PRO A 1 115 ? -10.845 7.254 19.498 1.00 72.50 115 PRO A N 1
ATOM 896 C CA . PRO A 1 115 ? -10.522 7.994 18.281 1.00 72.50 115 PRO A CA 1
ATOM 897 C C . PRO A 1 115 ? -11.221 9.362 18.247 1.00 72.50 115 PRO A C 1
ATOM 899 O O . PRO A 1 115 ? -12.316 9.530 18.778 1.00 72.50 115 PRO A O 1
ATOM 902 N N . LEU A 1 116 ? -10.614 10.348 17.581 1.00 66.69 116 LEU A N 1
ATOM 903 C CA . LEU A 1 116 ? -11.205 11.688 17.446 1.00 66.69 116 LEU A CA 1
ATOM 904 C C . LEU A 1 116 ? -12.443 11.705 16.527 1.00 66.69 116 LEU A C 1
ATOM 906 O O . LEU A 1 116 ? -13.345 12.515 16.727 1.00 66.69 116 LEU A O 1
ATOM 910 N N . LEU A 1 117 ? -12.501 10.801 15.540 1.00 63.47 117 LEU A N 1
ATOM 911 C CA . LEU A 1 117 ? -13.576 10.723 14.538 1.00 63.47 117 LEU A CA 1
ATOM 912 C C . LEU A 1 117 ? -14.441 9.454 14.635 1.00 63.47 117 LEU A C 1
ATOM 914 O O . LEU A 1 117 ? -15.377 9.292 13.857 1.00 63.47 117 LEU A O 1
ATOM 918 N N . ALA A 1 118 ? -14.158 8.565 15.586 1.00 65.69 118 ALA A N 1
ATOM 919 C CA . ALA A 1 118 ? -14.892 7.317 15.778 1.00 65.69 118 ALA A CA 1
ATOM 920 C C . ALA A 1 118 ? -15.052 7.010 17.271 1.00 65.69 118 ALA A C 1
ATOM 922 O O . ALA A 1 118 ? -14.270 7.469 18.095 1.00 65.69 118 ALA A O 1
ATOM 923 N N . ASP A 1 119 ? -16.067 6.226 17.635 1.00 62.72 119 ASP A N 1
ATOM 924 C CA . ASP A 1 119 ? -16.400 6.018 19.051 1.00 62.72 119 ASP A CA 1
ATOM 925 C C . ASP A 1 119 ? -15.497 4.987 19.745 1.00 62.72 119 ASP A C 1
ATOM 927 O O . ASP A 1 119 ? -15.396 4.986 20.972 1.00 62.72 119 ASP A O 1
ATOM 931 N N . LYS A 1 120 ? -14.851 4.093 18.983 1.00 67.44 120 LYS A N 1
ATOM 932 C CA . LYS A 1 120 ? -13.994 3.010 19.493 1.00 67.44 120 LYS A CA 1
ATOM 933 C C . LYS A 1 120 ? -12.834 2.734 18.540 1.00 67.44 120 LYS A C 1
ATOM 935 O O . LYS A 1 120 ? -12.973 2.890 17.331 1.00 67.44 120 LYS A O 1
ATOM 940 N N . PHE A 1 121 ? -11.705 2.279 19.082 1.00 65.75 121 PHE A N 1
ATOM 941 C CA . PHE A 1 121 ? -10.624 1.724 18.269 1.00 65.75 121 PHE A CA 1
ATOM 942 C C . PHE A 1 121 ? -11.048 0.360 17.713 1.00 65.75 121 PHE A C 1
ATOM 944 O O . PHE A 1 121 ? -11.385 -0.542 18.480 1.00 65.75 121 PHE A O 1
ATOM 951 N N . GLY A 1 122 ? -11.025 0.207 16.388 1.00 62.84 122 GLY A N 1
ATOM 952 C CA . GLY A 1 122 ? -11.308 -1.054 15.696 1.00 62.84 122 GLY A CA 1
ATOM 953 C C . GLY A 1 122 ? -10.143 -2.037 15.792 1.00 62.84 122 GLY A C 1
ATOM 954 O O . GLY A 1 122 ? -9.533 -2.367 14.782 1.00 62.84 122 GLY A O 1
ATOM 955 N N . MET A 1 123 ? -9.785 -2.465 17.005 1.00 62.72 123 MET A N 1
ATOM 956 C CA . MET A 1 123 ? -8.724 -3.455 17.192 1.00 62.72 123 MET A CA 1
ATOM 957 C C . MET A 1 123 ? -9.253 -4.867 16.899 1.00 62.72 123 MET A C 1
ATOM 959 O O . MET A 1 123 ? -10.280 -5.262 17.466 1.00 62.72 123 MET A O 1
ATOM 963 N N . PRO A 1 124 ? -8.568 -5.650 16.046 1.00 64.62 124 PRO A N 1
ATOM 964 C CA . PRO A 1 124 ? -8.963 -7.022 15.766 1.00 64.62 124 PRO A CA 1
ATOM 965 C C . PRO A 1 124 ? -8.853 -7.862 17.043 1.00 64.62 124 PRO A C 1
ATOM 967 O O . PRO A 1 124 ? -7.797 -7.971 17.656 1.00 64.62 124 PRO A O 1
ATOM 970 N N . THR A 1 125 ? -9.967 -8.459 17.459 1.00 62.72 125 THR A N 1
ATOM 971 C CA . THR A 1 125 ? -10.063 -9.282 18.681 1.00 62.72 125 THR A CA 1
ATOM 972 C C . THR A 1 125 ? -9.714 -10.752 18.431 1.00 62.72 125 THR A C 1
ATOM 974 O O . THR A 1 125 ? -9.678 -11.555 19.362 1.00 62.72 125 THR A O 1
ATOM 977 N N . ASN A 1 126 ? -9.488 -11.128 17.170 1.00 65.62 126 ASN A N 1
ATOM 978 C CA . ASN A 1 126 ? -9.230 -12.499 16.757 1.00 65.62 126 ASN A CA 1
ATOM 979 C C . ASN A 1 126 ? -7.745 -12.668 16.418 1.00 65.62 126 ASN A C 1
ATOM 981 O O . ASN A 1 126 ? -7.288 -12.208 15.379 1.00 65.62 126 ASN A O 1
ATOM 985 N N . ASN A 1 127 ? -7.008 -13.335 17.308 1.00 62.78 127 ASN A N 1
ATOM 986 C CA . ASN A 1 127 ? -5.574 -13.611 17.163 1.00 62.78 127 ASN A CA 1
ATOM 987 C C . ASN A 1 127 ? -5.279 -14.943 16.448 1.00 62.78 127 ASN A C 1
ATOM 989 O O . ASN A 1 127 ? -4.164 -15.458 16.514 1.00 62.78 127 ASN A O 1
ATOM 993 N N . LYS A 1 128 ? -6.271 -15.551 15.786 1.00 75.44 128 LYS A N 1
ATOM 994 C CA . LYS A 1 128 ? -6.045 -16.782 15.025 1.00 75.44 128 LYS A CA 1
ATOM 995 C C . LYS A 1 128 ? -5.415 -16.440 13.682 1.00 75.44 128 LYS A C 1
ATOM 997 O O . LYS A 1 128 ? -6.077 -15.882 12.809 1.00 75.44 128 LYS A O 1
ATOM 1002 N N . LEU A 1 129 ? -4.149 -16.814 13.519 1.00 75.81 129 LEU A N 1
ATOM 1003 C CA . LEU A 1 129 ? -3.462 -16.725 12.239 1.00 75.81 129 LEU A CA 1
ATOM 1004 C C . LEU A 1 129 ? -4.043 -17.780 11.288 1.00 75.81 129 LEU A C 1
ATOM 1006 O O . LEU A 1 129 ? -3.712 -18.961 11.360 1.00 75.81 129 LEU A O 1
ATOM 1010 N N . ALA A 1 130 ? -4.973 -17.354 10.436 1.00 83.75 130 ALA A N 1
ATOM 1011 C CA . ALA A 1 130 ? -5.512 -18.191 9.375 1.00 83.75 130 ALA A CA 1
ATOM 1012 C C . ALA A 1 130 ? -4.512 -18.277 8.216 1.00 83.75 130 ALA A C 1
ATOM 1014 O O . ALA A 1 130 ? -3.862 -17.290 7.877 1.00 83.75 130 ALA A O 1
ATOM 1015 N N . TRP A 1 131 ? -4.445 -19.433 7.556 1.00 86.44 131 TRP A N 1
ATOM 1016 C CA . TRP A 1 131 ? -3.563 -19.655 6.403 1.00 86.44 131 TRP A CA 1
ATOM 1017 C C . TRP A 1 131 ? -3.809 -18.647 5.262 1.00 86.44 131 TRP A C 1
ATOM 1019 O O . TRP A 1 131 ? -2.880 -18.225 4.577 1.00 86.44 131 TRP A O 1
ATOM 1029 N N . ASN A 1 132 ? -5.046 -18.156 5.137 1.00 82.81 132 ASN A N 1
ATOM 1030 C CA . ASN A 1 132 ? -5.434 -17.111 4.185 1.00 82.81 132 ASN A CA 1
ATOM 1031 C C . ASN A 1 132 ? -4.680 -15.785 4.408 1.00 82.81 132 ASN A C 1
ATOM 1033 O O . ASN A 1 132 ? -4.400 -15.073 3.446 1.00 82.81 132 ASN A O 1
ATOM 1037 N N . LEU A 1 133 ? -4.318 -15.470 5.658 1.00 85.56 133 LEU A N 1
ATOM 1038 C CA . LEU A 1 133 ? -3.547 -14.273 6.014 1.00 85.56 133 LEU A CA 1
ATOM 1039 C C . LEU A 1 133 ? -2.062 -14.392 5.654 1.00 85.56 133 LEU A C 1
ATOM 1041 O O . LEU A 1 133 ? -1.360 -13.389 5.664 1.00 85.56 133 LEU A O 1
ATOM 1045 N N . VAL A 1 134 ? -1.589 -15.601 5.347 1.00 89.94 134 VAL A N 1
ATOM 1046 C CA . VAL A 1 134 ? -0.211 -15.859 4.920 1.00 89.94 134 VAL A CA 1
ATOM 1047 C C . VAL A 1 134 ? -0.150 -15.970 3.399 1.00 89.94 134 VAL A C 1
ATOM 1049 O O . VAL A 1 134 ? 0.630 -15.267 2.765 1.00 89.94 134 VAL A O 1
ATOM 1052 N N . ILE A 1 135 ? -1.018 -16.791 2.795 1.00 91.50 135 ILE A N 1
ATOM 1053 C CA . ILE A 1 135 ? -1.023 -16.999 1.339 1.00 91.50 135 ILE A CA 1
ATOM 1054 C C . ILE A 1 135 ? -1.315 -15.695 0.587 1.00 91.50 135 ILE A C 1
ATOM 1056 O O . ILE A 1 135 ? -0.622 -15.384 -0.381 1.00 91.50 135 ILE A O 1
ATOM 1060 N N . GLY A 1 136 ? -2.328 -14.932 1.017 1.00 88.81 136 GLY A N 1
ATOM 1061 C CA . GLY A 1 136 ? -2.766 -13.724 0.313 1.00 88.81 136 GLY A C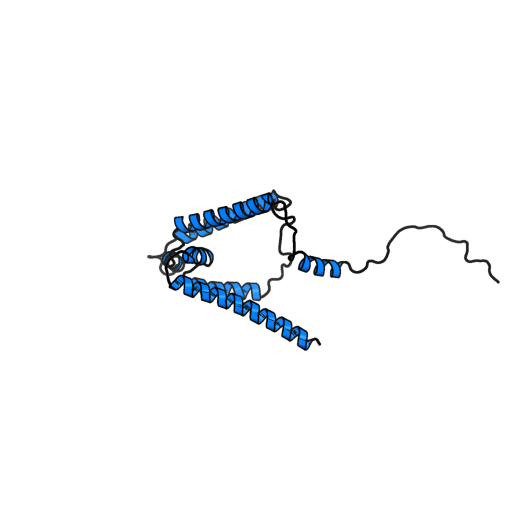A 1
ATOM 1062 C C . GLY A 1 136 ? -1.636 -12.704 0.128 1.00 88.81 136 GLY A C 1
ATOM 1063 O O . GLY A 1 136 ? -1.325 -12.356 -1.012 1.00 88.81 136 GLY A O 1
ATOM 1064 N N . PRO A 1 137 ? -0.964 -12.269 1.211 1.00 90.62 137 PRO A N 1
ATOM 1065 C CA . PRO A 1 137 ? 0.165 -11.348 1.120 1.00 90.62 137 PRO A CA 1
ATOM 1066 C C . PRO A 1 137 ? 1.355 -11.880 0.320 1.00 90.62 137 PRO A C 1
ATOM 1068 O O . PRO A 1 137 ? 2.032 -11.082 -0.318 1.00 90.62 137 PRO A O 1
ATOM 1071 N N . ILE A 1 138 ? 1.610 -13.195 0.314 1.00 93.25 138 ILE A N 1
ATOM 1072 C CA . ILE A 1 138 ? 2.690 -13.789 -0.491 1.00 93.25 138 ILE A CA 1
ATOM 1073 C C . ILE A 1 138 ? 2.379 -13.654 -1.985 1.00 93.25 138 ILE A C 1
ATOM 1075 O O . ILE A 1 138 ? 3.205 -13.138 -2.736 1.00 93.25 138 ILE A O 1
ATOM 1079 N N . ILE A 1 139 ? 1.183 -14.069 -2.415 1.00 91.31 139 ILE A N 1
ATOM 1080 C CA . ILE A 1 139 ? 0.765 -13.978 -3.825 1.00 91.31 139 ILE A CA 1
ATOM 1081 C C . ILE A 1 139 ? 0.712 -12.515 -4.268 1.00 91.31 139 ILE A C 1
ATOM 1083 O O . ILE A 1 139 ? 1.231 -12.164 -5.329 1.00 91.31 139 ILE A O 1
ATOM 1087 N N . PHE A 1 140 ? 0.133 -11.652 -3.432 1.00 89.12 140 PHE A N 1
ATOM 1088 C CA . PHE A 1 140 ? 0.114 -10.213 -3.665 1.00 89.12 140 PHE A CA 1
ATOM 1089 C C . PHE A 1 140 ? 1.540 -9.659 -3.798 1.00 89.12 140 PHE A C 1
ATOM 1091 O O . PHE A 1 140 ? 1.835 -8.958 -4.763 1.00 89.12 140 PHE A O 1
ATOM 1098 N N . GLY A 1 141 ? 2.420 -10.056 -2.872 1.00 88.94 141 GLY A N 1
ATOM 1099 C CA . GLY A 1 141 ? 3.865 -9.835 -2.833 1.00 88.94 141 GLY A CA 1
ATOM 1100 C C . GLY A 1 141 ? 4.559 -10.043 -4.170 1.00 88.94 141 GLY A C 1
ATOM 1101 O O . GLY A 1 141 ? 5.179 -9.140 -4.731 1.00 88.94 141 GLY A O 1
ATOM 1102 N N . ILE A 1 142 ? 4.409 -11.258 -4.686 1.00 90.00 142 ILE A N 1
ATOM 1103 C CA . ILE A 1 142 ? 4.993 -11.696 -5.952 1.00 90.00 142 ILE A CA 1
ATOM 1104 C C . ILE A 1 142 ? 4.452 -10.848 -7.111 1.00 90.00 142 ILE A C 1
ATOM 1106 O O . ILE A 1 142 ? 5.226 -10.394 -7.952 1.00 90.00 142 ILE A O 1
ATOM 1110 N N . GLY A 1 143 ? 3.143 -10.577 -7.130 1.00 87.75 143 GLY A N 1
ATOM 1111 C CA . GLY A 1 143 ? 2.502 -9.789 -8.183 1.00 87.75 143 GLY A CA 1
ATOM 1112 C C . GLY A 1 143 ? 3.053 -8.366 -8.307 1.00 87.75 143 GLY A C 1
ATOM 1113 O O . GLY A 1 143 ? 3.426 -7.940 -9.402 1.00 87.75 143 GLY A O 1
ATOM 1114 N N . TRP A 1 144 ? 3.151 -7.626 -7.197 1.00 86.94 144 TRP A N 1
ATOM 1115 C CA . TRP A 1 144 ? 3.694 -6.262 -7.242 1.00 86.94 144 TRP A CA 1
ATOM 1116 C C . TRP A 1 144 ? 5.216 -6.236 -7.424 1.00 86.94 144 TRP A C 1
ATOM 1118 O O . TRP A 1 144 ? 5.725 -5.318 -8.068 1.00 86.94 144 TRP A O 1
ATOM 1128 N N . GLY A 1 145 ? 5.935 -7.249 -6.924 1.00 86.06 145 GLY A N 1
ATOM 1129 C CA . GLY A 1 145 ? 7.381 -7.385 -7.100 1.00 86.06 145 GLY A CA 1
ATOM 1130 C C . GLY A 1 145 ? 7.786 -7.583 -8.562 1.00 86.06 145 GLY A C 1
ATOM 1131 O O . GLY A 1 145 ? 8.684 -6.896 -9.042 1.00 86.06 145 GLY A O 1
ATOM 1132 N N . ILE A 1 146 ? 7.071 -8.445 -9.295 1.00 85.31 146 ILE A N 1
ATOM 1133 C CA . ILE A 1 146 ? 7.286 -8.651 -10.740 1.00 85.31 146 ILE A CA 1
ATOM 1134 C C . ILE A 1 146 ? 6.900 -7.394 -11.530 1.00 85.31 146 ILE A C 1
ATOM 1136 O O . ILE A 1 146 ? 7.599 -7.004 -12.463 1.00 85.31 146 ILE A O 1
ATOM 1140 N N . GLY A 1 147 ? 5.790 -6.747 -11.161 1.00 82.88 147 GLY A N 1
ATOM 1141 C CA . GLY A 1 147 ? 5.314 -5.545 -11.846 1.00 82.88 147 GLY A CA 1
ATOM 1142 C C . GLY A 1 147 ? 6.143 -4.288 -11.568 1.00 82.88 147 GLY A C 1
ATOM 1143 O O . GLY A 1 147 ? 6.031 -3.321 -12.318 1.00 82.88 147 GLY A O 1
ATOM 1144 N N . GLY A 1 148 ? 6.938 -4.263 -10.493 1.00 84.00 148 GLY A N 1
ATOM 1145 C CA . GLY A 1 148 ? 7.648 -3.063 -10.040 1.00 84.00 148 GLY A CA 1
ATOM 1146 C C . GLY A 1 148 ? 6.715 -1.905 -9.661 1.00 84.00 148 GLY A C 1
ATOM 1147 O O . GLY A 1 148 ? 7.142 -0.753 -9.623 1.00 84.00 148 GLY A O 1
ATOM 1148 N N . ILE A 1 149 ? 5.430 -2.186 -9.418 1.00 86.12 149 ILE A N 1
ATOM 1149 C CA . ILE A 1 149 ? 4.393 -1.188 -9.138 1.00 86.12 149 ILE A CA 1
ATOM 1150 C C . ILE A 1 149 ? 3.816 -1.477 -7.760 1.00 86.12 149 ILE A C 1
ATOM 1152 O O . ILE A 1 149 ? 3.095 -2.451 -7.562 1.00 86.12 149 ILE A O 1
ATOM 1156 N N . CYS A 1 150 ? 4.107 -0.597 -6.807 1.00 85.81 150 CYS A N 1
ATOM 1157 C CA . CYS A 1 150 ? 3.481 -0.633 -5.491 1.00 85.81 150 CYS A CA 1
ATOM 1158 C C . CYS A 1 150 ? 2.031 -0.112 -5.594 1.00 85.81 150 CYS A C 1
ATOM 1160 O O . CYS A 1 150 ? 1.803 0.875 -6.294 1.00 85.81 150 CYS A O 1
ATOM 1162 N N . PRO A 1 151 ? 1.045 -0.710 -4.896 1.00 84.62 151 PRO A N 1
ATOM 1163 C CA . PRO A 1 151 ? -0.362 -0.298 -4.968 1.00 84.62 151 PRO A CA 1
ATOM 1164 C C . PRO A 1 151 ? -0.601 1.186 -4.646 1.00 84.62 151 PRO A C 1
ATOM 1166 O O . PRO A 1 151 ? -1.457 1.809 -5.265 1.00 84.62 151 PRO A O 1
ATOM 1169 N N . GLY A 1 152 ? 0.165 1.771 -3.717 1.00 84.56 152 GLY A N 1
ATOM 1170 C CA . GLY A 1 152 ? 0.034 3.186 -3.342 1.00 84.56 152 GLY A CA 1
ATOM 1171 C C . GLY A 1 152 ? 0.427 4.135 -4.483 1.00 84.56 152 GLY A C 1
ATOM 1172 O O . GLY A 1 152 ? -0.429 4.862 -4.990 1.00 84.56 152 GLY A O 1
ATOM 1173 N N . PRO A 1 153 ? 1.691 4.105 -4.946 1.00 85.25 153 PRO A N 1
ATOM 1174 C CA . PRO A 1 153 ? 2.122 4.852 -6.126 1.00 85.25 153 PRO A CA 1
ATOM 1175 C C . PRO A 1 153 ? 1.370 4.464 -7.402 1.00 85.25 153 PRO A C 1
ATOM 1177 O O . PRO A 1 153 ? 1.161 5.320 -8.251 1.00 85.25 153 PRO A O 1
ATOM 1180 N N . GLY A 1 154 ? 0.927 3.210 -7.536 1.00 87.50 154 GLY A N 1
ATOM 1181 C CA . GLY A 1 154 ? 0.147 2.730 -8.678 1.00 87.50 154 GLY A CA 1
ATOM 1182 C C . GLY A 1 154 ? -1.149 3.513 -8.869 1.00 87.50 154 GLY A C 1
ATOM 1183 O O . GLY A 1 154 ? -1.452 3.912 -9.988 1.00 87.50 154 GLY A O 1
ATOM 1184 N N . ILE A 1 155 ? -1.859 3.822 -7.778 1.00 89.06 155 ILE A N 1
ATOM 1185 C CA . ILE A 1 155 ? -3.064 4.664 -7.820 1.00 89.06 155 ILE A CA 1
ATOM 1186 C C . ILE A 1 155 ? -2.713 6.110 -8.194 1.00 89.06 155 ILE A C 1
ATOM 1188 O O . ILE A 1 155 ? -3.374 6.698 -9.045 1.00 89.06 155 ILE A O 1
ATOM 1192 N N . VAL A 1 156 ? -1.651 6.680 -7.613 1.00 88.38 156 VAL A N 1
ATOM 1193 C CA . VAL A 1 156 ? -1.194 8.047 -7.948 1.00 88.38 156 VAL A CA 1
ATOM 1194 C C . VAL A 1 156 ? -0.782 8.148 -9.423 1.00 88.38 156 VAL A C 1
ATOM 1196 O O . VAL A 1 156 ? -1.077 9.132 -10.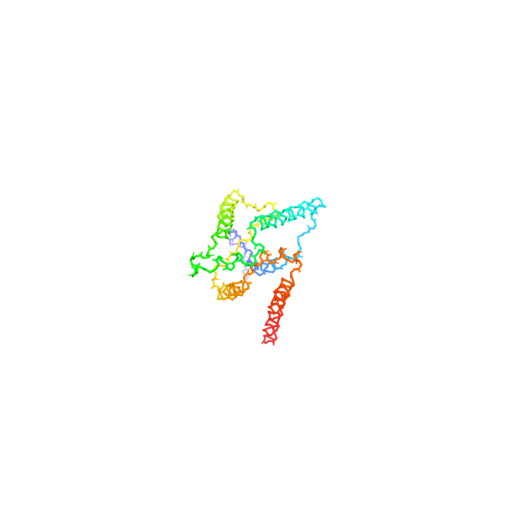099 1.00 88.38 156 VAL A O 1
ATOM 1199 N N . ASN A 1 157 ? -0.172 7.092 -9.957 1.00 87.69 157 ASN A N 1
ATOM 1200 C CA . ASN A 1 157 ? 0.257 6.994 -11.345 1.00 87.69 157 ASN A CA 1
ATOM 1201 C C . ASN A 1 157 ? -0.882 6.857 -12.354 1.00 87.69 157 ASN A C 1
ATOM 1203 O O . ASN A 1 157 ? -0.619 6.992 -13.544 1.00 87.69 157 ASN A O 1
ATOM 1207 N N . LEU A 1 158 ? -2.132 6.646 -11.936 1.00 86.88 158 LEU A N 1
ATOM 1208 C CA . LEU A 1 158 ? -3.274 6.667 -12.863 1.00 86.88 158 LEU A CA 1
ATOM 1209 C C . LEU A 1 158 ? -3.515 8.051 -13.462 1.00 86.88 158 LEU A C 1
ATOM 1211 O O . LEU A 1 158 ? -4.074 8.171 -14.551 1.00 86.88 158 LEU A O 1
ATOM 1215 N N . VAL A 1 159 ? -3.066 9.091 -12.756 1.00 85.69 159 VAL A N 1
ATOM 1216 C CA . VAL A 1 159 ? -3.054 10.467 -13.261 1.00 85.69 159 VAL A CA 1
ATOM 1217 C C . VAL A 1 159 ? -1.980 10.639 -14.342 1.00 85.69 159 VAL A C 1
ATOM 1219 O O . VAL A 1 159 ? -2.079 11.531 -15.180 1.00 85.69 159 VAL A O 1
ATOM 1222 N N . SER A 1 160 ? -0.962 9.772 -14.366 1.00 77.94 160 SER A N 1
ATOM 1223 C CA . SER A 1 160 ? 0.027 9.760 -15.444 1.00 77.94 160 SER A CA 1
ATOM 1224 C C . SER A 1 160 ? -0.579 9.136 -16.701 1.00 77.94 160 SER A C 1
ATOM 1226 O O . SER A 1 160 ? -1.245 8.109 -16.635 1.00 77.94 160 SER A O 1
ATOM 1228 N N . THR A 1 161 ? -0.273 9.690 -17.874 1.00 77.81 161 THR A N 1
ATOM 1229 C CA . THR A 1 161 ? -0.748 9.229 -19.197 1.00 77.81 161 THR A CA 1
ATOM 1230 C C . THR A 1 161 ? -0.130 7.898 -19.662 1.00 77.81 161 THR A C 1
ATOM 1232 O O . THR A 1 161 ? -0.046 7.609 -20.855 1.00 77.81 161 THR A O 1
ATOM 1235 N N . ASN A 1 162 ? 0.330 7.055 -18.736 1.00 83.25 162 ASN A N 1
ATOM 1236 C CA . ASN A 1 162 ? 1.017 5.813 -19.056 1.00 83.25 162 ASN A CA 1
ATOM 1237 C C . ASN A 1 162 ? 0.025 4.650 -19.188 1.00 83.25 162 ASN A C 1
ATOM 1239 O O . ASN A 1 162 ? -0.525 4.172 -18.197 1.00 83.25 162 ASN A O 1
ATOM 1243 N N . TRP A 1 163 ? -0.127 4.138 -20.411 1.00 87.38 163 TRP A N 1
ATOM 1244 C CA . TRP A 1 163 ? -0.972 2.984 -20.741 1.00 87.38 163 TRP A CA 1
ATOM 1245 C C . TRP A 1 163 ? -0.813 1.790 -19.781 1.00 87.38 163 TRP A C 1
ATOM 1247 O O . TRP A 1 163 ? -1.802 1.170 -19.390 1.00 87.38 163 TRP A O 1
ATOM 1257 N N . LYS A 1 164 ? 0.420 1.488 -19.349 1.00 86.56 164 LYS A N 1
ATOM 1258 C CA . LYS A 1 164 ? 0.713 0.327 -18.492 1.00 86.56 164 LYS A CA 1
ATOM 1259 C C . LYS A 1 164 ? 0.008 0.408 -17.133 1.00 86.56 164 LYS A C 1
ATOM 1261 O O . LYS A 1 164 ? -0.364 -0.624 -16.581 1.00 86.56 164 LYS A O 1
ATOM 1266 N N . MET A 1 165 ? -0.206 1.621 -16.617 1.00 87.50 165 MET A N 1
ATOM 1267 C CA . MET A 1 165 ? -0.854 1.847 -15.321 1.00 87.50 165 MET A CA 1
ATOM 1268 C C . MET A 1 165 ? -2.352 1.551 -15.388 1.00 87.50 165 MET A C 1
ATOM 1270 O O . MET A 1 165 ? -2.897 0.955 -14.462 1.00 87.50 165 MET A O 1
ATOM 1274 N N . TYR A 1 166 ? -3.000 1.878 -16.510 1.00 89.25 166 TYR A N 1
ATOM 1275 C CA . TYR A 1 166 ? -4.404 1.533 -16.726 1.00 89.25 166 TYR A CA 1
ATOM 1276 C C . TYR A 1 166 ? -4.597 0.017 -16.822 1.00 89.25 166 TYR A C 1
ATOM 1278 O O . TYR A 1 166 ? -5.484 -0.520 -16.166 1.00 89.25 166 TYR A O 1
ATOM 1286 N N . VAL A 1 167 ? -3.731 -0.693 -17.558 1.00 89.88 167 VAL A N 1
ATOM 1287 C CA . VAL A 1 167 ? -3.781 -2.167 -17.647 1.00 89.88 167 VAL A CA 1
ATOM 1288 C C . VAL A 1 167 ? -3.616 -2.813 -16.272 1.00 89.88 167 VAL A C 1
ATOM 1290 O O . VAL A 1 167 ? -4.400 -3.689 -15.906 1.00 89.88 167 VAL A O 1
ATOM 1293 N N . TRP A 1 168 ? -2.632 -2.359 -15.489 1.00 89.88 168 TRP A N 1
ATOM 1294 C CA . TRP A 1 168 ? -2.436 -2.824 -14.115 1.00 89.88 168 TRP A CA 1
ATOM 1295 C C . TRP A 1 168 ? -3.682 -2.580 -13.252 1.00 89.88 168 TRP A C 1
ATOM 1297 O O . TRP A 1 168 ? -4.142 -3.493 -12.568 1.00 89.88 168 TRP A O 1
ATOM 1307 N N . PHE A 1 169 ? -4.268 -1.383 -13.328 1.00 91.38 169 PHE A N 1
ATOM 1308 C CA . PHE A 1 169 ? -5.450 -1.021 -12.549 1.00 91.38 169 PHE A CA 1
ATOM 1309 C C . PHE A 1 169 ? -6.662 -1.886 -12.886 1.00 91.38 169 PHE A C 1
ATOM 1311 O O . PHE A 1 169 ? -7.299 -2.417 -11.978 1.00 91.38 169 PHE A O 1
ATOM 1318 N N . PHE A 1 170 ? -6.936 -2.114 -14.173 1.00 92.12 170 PHE 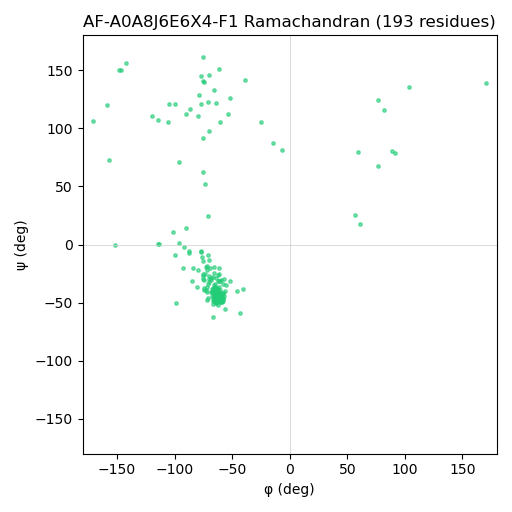A N 1
ATOM 1319 C CA . PHE A 1 170 ? -7.992 -3.039 -14.582 1.00 92.12 170 PHE A CA 1
ATOM 1320 C C . PHE A 1 170 ? -7.727 -4.460 -14.081 1.00 92.12 170 PHE A C 1
ATOM 1322 O O . PHE A 1 170 ? -8.655 -5.109 -13.604 1.00 92.12 170 PHE A O 1
ATOM 1329 N N . GLY A 1 171 ? -6.475 -4.926 -14.108 1.00 91.00 171 GLY A N 1
ATOM 1330 C CA . GLY A 1 171 ? -6.093 -6.216 -13.532 1.00 91.00 171 GLY A CA 1
ATOM 1331 C C . GLY A 1 171 ? -6.410 -6.316 -12.036 1.00 91.00 171 GLY A C 1
ATOM 1332 O O . GLY A 1 171 ? -7.013 -7.297 -11.599 1.00 91.00 171 GLY A O 1
ATOM 1333 N N . VAL A 1 172 ? -6.082 -5.279 -11.258 1.00 89.81 172 VAL A N 1
ATOM 1334 C CA . VAL A 1 172 ? -6.425 -5.199 -9.828 1.00 89.81 172 VAL A CA 1
ATOM 1335 C C . VAL A 1 172 ? -7.943 -5.205 -9.627 1.00 89.81 172 VAL A C 1
ATOM 1337 O O . VAL A 1 172 ? -8.444 -5.973 -8.807 1.00 89.81 172 VAL A O 1
ATOM 1340 N N . CYS A 1 173 ? -8.693 -4.411 -10.396 1.00 92.44 173 CYS A N 1
ATOM 1341 C CA . CYS A 1 173 ? -10.155 -4.368 -10.317 1.00 92.44 173 CYS A CA 1
ATOM 1342 C C . CYS A 1 173 ? -10.799 -5.722 -10.636 1.00 92.44 173 CYS A C 1
ATOM 1344 O O . CYS A 1 173 ? -11.702 -6.149 -9.918 1.00 92.44 173 CYS A O 1
ATOM 1346 N N . ILE A 1 174 ? -10.326 -6.416 -11.675 1.00 93.31 174 ILE A N 1
ATOM 1347 C CA . ILE A 1 174 ? -10.806 -7.754 -12.041 1.00 93.31 174 ILE A CA 1
ATOM 1348 C C . ILE A 1 174 ? -10.502 -8.750 -10.920 1.00 93.31 174 ILE A C 1
ATOM 1350 O O . ILE A 1 174 ? -11.373 -9.539 -10.565 1.00 93.31 174 ILE A O 1
ATOM 1354 N N . GLY A 1 175 ? -9.307 -8.694 -10.326 1.00 88.00 175 GLY A N 1
ATOM 1355 C CA . GLY A 1 175 ? -8.937 -9.551 -9.198 1.00 88.00 175 GLY A CA 1
ATOM 1356 C C . GLY A 1 175 ? -9.856 -9.366 -7.987 1.00 88.00 175 GLY A C 1
ATOM 1357 O O . GLY A 1 175 ? -10.360 -10.347 -7.443 1.00 88.00 175 GLY A O 1
ATOM 1358 N N . LEU A 1 176 ? -10.138 -8.114 -7.609 1.00 88.19 176 LEU A N 1
ATOM 1359 C CA . LEU A 1 176 ? -11.068 -7.786 -6.519 1.00 88.19 176 LEU A CA 1
ATOM 1360 C C . LEU A 1 176 ? -12.510 -8.209 -6.845 1.00 88.19 176 LEU A C 1
ATOM 1362 O O . LEU A 1 176 ? -13.230 -8.728 -5.990 1.00 88.19 176 LEU A O 1
ATOM 1366 N N . TYR A 1 177 ? -12.940 -8.032 -8.094 1.00 91.94 177 TYR A N 1
ATOM 1367 C CA . TYR A 1 177 ? -14.258 -8.477 -8.540 1.00 91.94 177 TYR A CA 1
ATOM 1368 C C . TYR A 1 177 ? -14.386 -10.006 -8.507 1.00 91.94 177 TYR A C 1
ATOM 1370 O O . TYR A 1 177 ? -15.399 -10.540 -8.064 1.00 91.94 177 TYR A O 1
ATOM 1378 N N . LEU A 1 178 ? -13.349 -10.729 -8.931 1.00 91.38 178 LEU A N 1
ATOM 1379 C CA . LEU A 1 178 ? -13.354 -12.187 -8.939 1.00 91.38 178 LEU A CA 1
ATOM 1380 C C . LEU A 1 178 ? -13.357 -12.762 -7.518 1.00 91.38 178 LEU A C 1
ATOM 1382 O O . LEU A 1 178 ? -14.088 -13.712 -7.252 1.00 91.38 178 LEU A O 1
ATOM 1386 N N . GLU A 1 179 ? -12.590 -12.178 -6.597 1.00 85.38 179 GLU A N 1
ATOM 1387 C CA . GLU A 1 179 ? -12.585 -12.579 -5.185 1.00 85.38 179 GLU A CA 1
ATOM 1388 C C . GLU A 1 179 ? -13.971 -12.405 -4.553 1.00 85.38 179 GLU A C 1
ATOM 1390 O O . GLU A 1 179 ? -14.527 -13.362 -4.006 1.00 85.38 179 GLU A O 1
ATOM 1395 N N . THR A 1 180 ? -14.587 -11.237 -4.733 1.00 84.94 180 THR A N 1
ATOM 1396 C CA . THR A 1 180 ? -15.941 -10.971 -4.225 1.00 84.94 180 THR A CA 1
ATOM 1397 C C . THR A 1 180 ? -17.001 -11.868 -4.871 1.00 84.94 180 THR A C 1
ATOM 1399 O O . THR A 1 180 ? -17.917 -12.342 -4.190 1.00 84.94 180 THR A O 1
ATOM 1402 N N . PHE A 1 181 ? -16.872 -12.169 -6.163 1.00 86.75 181 PHE A N 1
ATOM 1403 C CA . PHE A 1 181 ? -17.744 -13.101 -6.873 1.00 86.75 181 PHE A CA 1
ATOM 1404 C C . PHE A 1 181 ? -17.618 -14.531 -6.327 1.00 86.75 181 PHE A C 1
ATOM 1406 O O . PHE A 1 181 ? -18.625 -15.138 -5.956 1.00 86.75 181 PHE A O 1
ATOM 1413 N N . LEU A 1 182 ? -16.398 -15.061 -6.200 1.00 85.06 182 LEU A N 1
ATOM 1414 C CA . LEU A 1 182 ? -16.147 -16.409 -5.680 1.00 85.06 182 LEU A CA 1
ATOM 1415 C C . LEU A 1 182 ? -16.586 -16.553 -4.219 1.00 85.06 182 LEU A C 1
ATOM 1417 O O . LEU A 1 182 ? -17.211 -17.554 -3.859 1.00 85.06 182 LEU A O 1
ATOM 1421 N N . ALA A 1 183 ? -16.328 -15.543 -3.385 1.00 81.94 183 ALA A N 1
ATOM 1422 C CA . ALA A 1 183 ? -16.793 -15.515 -2.002 1.00 81.94 183 ALA A CA 1
ATOM 1423 C C . ALA A 1 183 ? -18.326 -15.593 -1.929 1.00 81.94 183 ALA A C 1
ATOM 1425 O O . ALA A 1 183 ? -18.882 -16.367 -1.144 1.00 81.94 183 ALA A O 1
ATOM 1426 N N . ARG A 1 184 ? -19.021 -14.856 -2.802 1.00 81.25 184 ARG A N 1
ATOM 1427 C CA . ARG A 1 184 ? -20.484 -14.876 -2.890 1.00 81.25 184 ARG A CA 1
ATOM 1428 C C . ARG A 1 184 ? -21.015 -16.240 -3.338 1.00 81.25 184 ARG A C 1
ATOM 1430 O O . ARG A 1 184 ? -21.987 -16.721 -2.758 1.00 81.25 184 ARG A O 1
ATOM 1437 N N . PHE A 1 185 ? -20.360 -16.894 -4.296 1.00 80.56 185 PHE A N 1
ATOM 1438 C CA . PHE A 1 185 ? -20.716 -18.250 -4.729 1.00 80.56 185 PHE A CA 1
ATOM 1439 C C . PHE A 1 185 ? -20.522 -19.294 -3.628 1.00 80.56 185 PHE A C 1
ATOM 1441 O O . PHE A 1 185 ? -21.411 -20.114 -3.407 1.00 80.56 185 PHE A O 1
ATOM 1448 N N . ASN A 1 186 ? -19.406 -19.248 -2.898 1.00 81.62 186 ASN A N 1
ATOM 1449 C CA . ASN A 1 186 ? -19.116 -20.217 -1.840 1.00 81.62 186 ASN A CA 1
ATOM 1450 C C . ASN A 1 186 ? -20.126 -20.129 -0.679 1.00 81.62 186 ASN A C 1
ATOM 1452 O O . ASN A 1 186 ? -20.580 -21.149 -0.160 1.00 81.62 186 ASN A O 1
ATOM 1456 N N . VAL A 1 187 ? -20.549 -18.912 -0.315 1.00 78.06 187 VAL A N 1
ATOM 1457 C CA . VAL A 1 187 ? -21.604 -18.693 0.691 1.00 78.06 187 VAL A CA 1
ATOM 1458 C C . VAL A 1 187 ? -22.948 -19.253 0.220 1.00 78.06 187 VAL A C 1
ATOM 1460 O O . VAL A 1 187 ? -23.639 -19.919 0.991 1.00 78.06 187 VAL A O 1
ATOM 1463 N N . ILE A 1 188 ? -23.319 -19.019 -1.043 1.00 74.12 188 ILE A N 1
ATOM 1464 C CA . ILE A 1 188 ? -24.569 -19.534 -1.622 1.00 74.12 188 ILE A CA 1
ATOM 1465 C C . ILE A 1 188 ? -24.545 -21.066 -1.680 1.00 74.12 188 ILE A C 1
ATOM 1467 O O . ILE A 1 188 ? -25.501 -21.705 -1.248 1.00 74.12 188 ILE A O 1
ATOM 1471 N N . TYR A 1 189 ? -23.439 -21.660 -2.131 1.00 76.50 189 TYR A N 1
ATOM 1472 C CA . TYR A 1 189 ? -23.269 -23.110 -2.202 1.00 76.50 189 TYR A CA 1
ATOM 1473 C C . TYR A 1 189 ? -23.395 -23.775 -0.827 1.00 76.50 189 TYR A C 1
ATOM 1475 O O . TYR A 1 189 ? -24.146 -24.737 -0.661 1.00 76.50 189 TYR A O 1
ATOM 1483 N N . HIS A 1 190 ? -22.724 -23.227 0.190 1.00 73.75 190 HIS A N 1
ATOM 1484 C CA . HIS A 1 190 ? -22.789 -23.785 1.538 1.00 73.75 190 HIS A CA 1
ATOM 1485 C C . HIS A 1 190 ? -24.175 -23.609 2.181 1.00 73.75 190 HIS A C 1
ATOM 1487 O O . HIS A 1 190 ? -24.584 -24.448 2.982 1.00 73.75 190 HIS A O 1
ATOM 1493 N N . LYS A 1 191 ? -24.916 -22.554 1.812 1.00 72.19 191 LYS A N 1
ATOM 1494 C CA . LYS A 1 191 ? -26.293 -22.321 2.267 1.00 72.19 191 LYS A CA 1
ATOM 1495 C C . LYS A 1 191 ? -27.294 -23.281 1.615 1.00 72.19 191 LYS A C 1
ATOM 1497 O O . LYS A 1 191 ? -28.188 -23.759 2.303 1.00 72.19 191 LYS A O 1
ATOM 1502 N N . ILE A 1 192 ? -27.130 -23.587 0.325 1.00 73.12 192 ILE A N 1
ATOM 1503 C CA . ILE A 1 192 ? -27.975 -24.547 -0.409 1.00 73.12 192 ILE A CA 1
ATOM 1504 C C . ILE A 1 192 ? -27.737 -25.974 0.089 1.00 73.12 192 ILE A C 1
ATOM 1506 O O . ILE A 1 192 ? -28.693 -26.706 0.278 1.00 73.12 192 ILE A O 1
ATOM 1510 N N . LYS A 1 193 ? -26.485 -26.358 0.366 1.00 74.75 193 LYS A N 1
ATOM 1511 C CA . LYS A 1 193 ? -26.155 -27.692 0.897 1.00 74.75 193 LYS A CA 1
ATOM 1512 C C . LYS A 1 193 ? -26.639 -27.923 2.340 1.00 74.75 193 LYS A C 1
ATOM 1514 O O . LYS A 1 193 ? -26.713 -29.065 2.777 1.00 74.75 193 LYS A O 1
ATOM 1519 N N . SER A 1 194 ? -26.904 -26.855 3.095 1.00 68.19 194 SER A N 1
ATOM 1520 C CA . SER A 1 194 ? -27.425 -26.934 4.468 1.00 68.19 194 SER A CA 1
ATOM 1521 C C . SER A 1 194 ? -28.956 -26.899 4.575 1.00 68.19 194 SER A C 1
ATOM 1523 O O . SER A 1 194 ? -29.462 -26.948 5.695 1.00 68.19 194 SER A O 1
ATOM 1525 N N . MET A 1 195 ? -29.668 -26.752 3.451 1.00 62.81 195 MET A N 1
ATOM 1526 C CA . MET A 1 195 ? -31.130 -26.884 3.353 1.00 62.81 195 MET A CA 1
ATOM 1527 C C . MET A 1 195 ? -31.485 -28.277 2.845 1.00 62.81 195 MET A C 1
ATOM 1529 O O . MET A 1 195 ? -32.496 -28.813 3.342 1.00 62.81 195 MET A O 1
#

Sequence (195 aa):
MLKTEVRQRKTQSVGETKPLNQKNASKNASSAADAQKPSPSMFKHVMYYGITFFAGFLFAFGLALSNMTNPNKVLRFLAVADWLNWDPSLGFVMGGGLIFTFIAFQILVRALKKPLLADKFGMPTNNKLAWNLVIGPIIFGIGWGIGGICPGPGIVNLVSTNWKMYVWFFGVCIGLYLETFLARFNVIYHKIKSM

InterPro domains:
  IPR046513 Protein of unknown function DUF6691 [PF20398] (48-185)

pLDDT: mean 73.61, std 19.1, range [28.75, 94.06]

Radius of gyration: 27.65 Å; Cα contacts (8 Å, |Δi|>4): 61; chains: 1; bounding box: 84×53×78 Å

Nearest PDB struct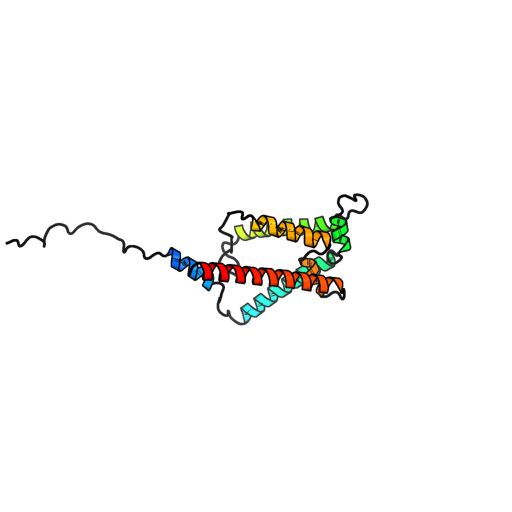ures (foldseek):
  7scc-assembly1_AA  TM=2.487E-01  e=4.718E+00  Synechocystis sp. PCC 6803 substr. Kazusa
  7eyd-assembly1_Q9  TM=2.402E-01  e=8.472E+00  Nostoc sp. PCC 7120 = FACHB-418